Protein 7MFW (pdb70)

B-factor: mean 62.64, std 17.1, range [37.0, 139.48]

Solvent-accessible surface area: 11161 Å² total; per-residue (Å²): 114,106,0,124,3,136,41,80,126,116,11,0,2,0,3,7,42,23,30,89,7,56,85,51,140,112,48,0,3,16,3,125,48,34,48,115,71,8,16,0,65,91,53,32,87,7,75,57,9,0,4,0,36,97,3,77,56,90,45,1,62,46,41,56,81,114,137,0,13,57,70,1,83,185,26,32,98,88,0,34,0,70,3,26,86,96,218,132,136,125,136,150,189,134,106,106,58,121,0,92,0,121,55,77,121,136,23,19,8,34,22,42,51,22,40,128,20,113,83,87,142,116,51,0,0,34,3,52,9,35,52,60,72,7,9,0,64,92,50,58,104,8,67,50,33,0,12,0,19,107,4,75,47,80,50,0,70,39,36,76,86,119,148,0,33,58,84,11,109,179,23,34,109,67,0,41,2,48,0,9,22,44,70,67,168,112,166,126,14,79,12

CATH classification: 2.30.42.10

Radius of gyration: 18.36 Å; Cα contacts (8 Å, |Δi|>4): 416; chains: 2; bounding box: 34×46×50 Å

GO terms:
  GO:0005911 cell-cell junction (C, IDA)
  GO:0005912 adherens junction (C, IDA)
  GO:0005938 cell cortex (C, IDA)
  GO:0009898 cytoplasmic side of plasma membrane (C, IDA)
  GO:0016028 rhabd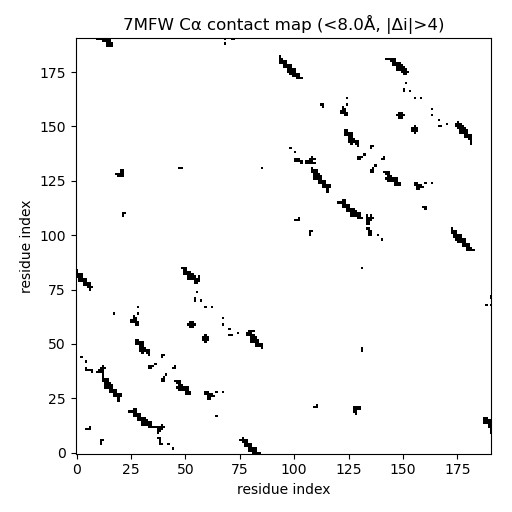omere (C, IDA)
  GO:0045880 positive regulation of smoothened signaling pathway (P, IDA)
  GO:0032880 regulation of protein localization (P, IDA)
  GO:0045880 positive regulation of smoothened signaling pathway (P, IGI)
  GO:0046328 regulation of JNK cascade (P, IGI)
  GO:0048749 compound eye development (P, IGI)
  GO:0007391 dorsal closure (P, IGI)
  GO:0000132 establishment of mitotic spindle orientation (P, IGI)
  GO:0005938 cell cortex (C, HDA)
  GO:0014009 glial cell proliferation (P, IMP)
  GO:0016318 ommatidial rotation (P, IMP)
  GO:0016330 second mitotic wave involved in compound eye morphogenesis (P, IMP)
  GO:0032880 regulation of protein localization (P, IMP)
  GO:0046328 regulation of JNK cascade (P, IMP)
  GO:0048598 embryonic morphogenesis (P, IMP)
  GO:0048730 epidermis morphogenesis (P, IMP)

Nearest PDB structures (foldseek):
  7mfw-assembly2_B-2  TM=1.010E+00  e=1.860E-16  Drosophila melanogaster
  7mfw-assembly2_A  TM=9.364E-01  e=3.164E-13  Drosophila melanogaster
  3axa-assembly1_A  TM=9.007E-01  e=5.555E-12  Mus musculus
  3lnx-assembly1_A  TM=8.912E-01  e=9.564E-08  Homo sapiens
  5zds-assembly1_A  TM=8.762E-01  e=1.347E-06  Mus musculus

Organism: Drosophila melanogaster (NCBI:txid7227)

Foldseek 3Di:
DKDKWQFDPVGQQFDWDWDAPPPGPKIFIWTQAGHPPGGPVVVPPDGGGKTFQDKPNHGRIRDDPVVNVVSRVPDDRMIMTDIDPPDDPDDDD/DDKDKDWFFFDPVARQFDWDWDADVPRPAIFIFTQQRHPPGRPVVVPPDGGGKTFQDKPHHGRIRDDPVVVVVVRVPDDRIITTMIHDHDDDDDDDDD

Structure (mmCIF, N/CA/C/O backbone):
data_7MFW
#
_entry.id   7MFW
#
_cell.length_a   114.563
_cell.length_b   114.563
_cell.length_c   31.637
_cell.angle_alpha   90.000
_cell.angle_beta   90.000
_cell.angle_gamma   120.000
#
_symmetry.space_group_name_H-M   'P 6'
#
loop_
_entity.id
_entity.type
_entity.pdbx_description
1 polymer Canoe,Echinoid
2 water water
#
loop_
_atom_site.group_PDB
_atom_site.id
_atom_site.type_symbol
_atom_site.label_atom_id
_atom_site.label_alt_id
_atom_site.label_comp_id
_atom_site.label_asym_id
_atom_site.label_entity_id
_atom_site.label_seq_id
_atom_site.pdbx_PDB_ins_code
_atom_site.Cartn_x
_atom_site.Cartn_y
_atom_site.Cartn_z
_atom_site.occupancy
_atom_site.B_iso_or_equiv
_atom_site.auth_seq_id
_atom_site.auth_comp_id
_atom_site.auth_asym_id
_atom_site.auth_atom_id
_atom_site.pdbx_PDB_model_num
ATOM 1 N N . GLN A 1 10 ? -26.665 90.487 15.892 1.00 66.43 1011 GLN A N 1
ATOM 2 C CA . GLN A 1 10 ? -26.297 90.911 17.237 1.00 76.87 1011 GLN A CA 1
ATOM 3 C C . GLN A 1 10 ? -24.817 91.272 17.316 1.00 66.99 1011 GLN A C 1
ATOM 4 O O . GLN A 1 10 ? -23.964 90.555 16.793 1.00 60.94 1011 GLN A O 1
ATOM 10 N N . LEU A 1 11 ? -24.520 92.388 17.974 1.00 61.79 1012 LEU A N 1
ATOM 11 C CA . LEU A 1 11 ? -23.144 92.847 18.122 1.00 61.47 1012 LEU A CA 1
ATOM 12 C C . LEU A 1 11 ? -22.503 92.267 19.379 1.00 66.84 1012 LEU A C 1
ATOM 13 O O . LEU A 1 11 ? -23.157 92.123 20.411 1.00 68.24 1012 LEU A O 1
ATOM 18 N N . ILE A 1 12 ? -21.219 91.937 19.283 1.00 49.02 1013 ILE A N 1
ATOM 19 C CA . ILE A 1 12 ? -20.488 91.372 20.410 1.00 48.11 1013 ILE A CA 1
ATOM 20 C C . ILE A 1 12 ? -19.093 91.979 20.523 1.00 53.60 1013 ILE A C 1
ATOM 21 O O . ILE A 1 12 ? -18.287 91.875 19.597 1.00 50.33 1013 ILE A O 1
ATOM 26 N N . LYS A 1 13 ? -18.811 92.618 21.656 1.00 48.73 1014 LYS A N 1
ATOM 27 C CA . LYS A 1 13 ? -17.487 93.181 21.896 1.00 49.56 1014 LYS A CA 1
ATOM 28 C C . LYS A 1 13 ? -16.647 92.247 22.753 1.00 48.68 1014 LYS A C 1
ATOM 29 O O . LYS A 1 13 ? -17.082 91.810 23.820 1.00 54.14 1014 LYS A O 1
ATOM 35 N N . LEU A 1 14 ? -15.441 91.944 22.283 1.00 45.75 1015 LEU A N 1
ATOM 36 C CA . LEU A 1 14 ? -14.542 91.056 23.010 1.00 41.42 1015 LEU A CA 1
ATOM 37 C C . LEU A 1 14 ? -13.276 91.790 23.444 1.00 50.14 1015 LEU A C 1
ATOM 38 O O . LEU A 1 14 ? -12.695 92.555 22.671 1.00 51.22 1015 LEU A O 1
ATOM 43 N N . HIS A 1 15 ? -12.863 91.557 24.688 1.00 46.68 1016 HIS A N 1
ATOM 44 C CA . HIS A 1 15 ? -11.612 92.102 25.204 1.00 50.90 1016 HIS A CA 1
ATOM 45 C C . HIS A 1 15 ? -10.508 91.066 25.032 1.00 52.08 1016 HIS A C 1
ATOM 46 O O . HIS A 1 15 ? -10.416 90.113 25.808 1.00 43.99 1016 HIS A O 1
ATOM 53 N N . LYS A 1 16 ? -9.676 91.252 24.012 1.00 40.45 1017 LYS A N 1
ATOM 54 C CA . LYS A 1 16 ? -8.604 90.307 23.714 1.00 45.29 1017 LYS A CA 1
ATOM 55 C C . LYS A 1 16 ? -7.572 90.235 24.840 1.00 52.54 1017 LYS A C 1
ATOM 56 O O . LYS A 1 16 ? -7.335 91.220 25.544 1.00 54.33 1017 LYS A O 1
ATOM 62 N N . ASN A 1 17 ? -6.985 89.055 25.025 1.00 52.21 1018 ASN A N 1
ATOM 63 C CA . ASN A 1 17 ? -5.766 88.928 25.820 1.00 56.82 1018 ASN A CA 1
ATOM 64 C C . ASN A 1 17 ? -4.599 88.584 24.898 1.00 59.45 1018 ASN A C 1
ATOM 65 O O . ASN A 1 17 ? -4.694 88.782 23.686 1.00 54.29 1018 ASN A O 1
ATOM 70 N N . SER A 1 18 ? -3.510 88.064 25.455 1.00 60.84 1019 SER A N 1
ATOM 71 C CA . SER A 1 18 ? -2.343 87.717 24.646 1.00 57.14 1019 SER A CA 1
ATOM 72 C C . SER A 1 18 ? -2.636 86.633 23.607 1.00 58.16 1019 SER A C 1
ATOM 73 O O . SER A 1 18 ? -1.978 86.572 22.567 1.00 66.77 1019 SER A O 1
ATOM 76 N N . ASN A 1 19 ? -3.619 85.783 23.892 1.00 51.46 1020 ASN A N 1
ATOM 77 C CA . ASN A 1 19 ? -4.032 84.745 22.951 1.00 47.80 1020 ASN A CA 1
ATOM 78 C C . ASN A 1 19 ? -5.118 85.232 21.990 1.00 56.04 1020 ASN A C 1
ATOM 79 O O . ASN A 1 19 ? -5.636 84.460 21.177 1.00 66.19 1020 ASN A O 1
ATOM 84 N N . GLY A 1 20 ? -5.458 86.515 22.094 1.00 63.69 1021 GLY A N 1
ATOM 85 C CA . GLY A 1 20 ? -6.402 87.142 21.183 1.00 55.29 1021 GLY A CA 1
ATOM 86 C C . GLY A 1 20 ? -7.859 86.958 21.565 1.00 52.89 1021 GLY A C 1
ATOM 87 O O . GLY A 1 20 ? -8.200 86.912 22.750 1.00 46.76 1021 GLY A O 1
ATOM 88 N N . MET A 1 21 ? -8.720 86.861 20.554 1.00 48.08 1022 MET A N 1
ATOM 89 C CA . MET A 1 21 ? -10.148 86.658 20.776 1.00 51.26 1022 MET A CA 1
ATOM 90 C C . MET A 1 21 ? -10.415 85.280 21.372 1.00 54.98 1022 MET A C 1
ATOM 91 O O . MET A 1 21 ? -11.330 85.107 22.178 1.00 51.95 1022 MET A O 1
ATOM 96 N N . GLY A 1 22 ? -9.611 84.301 20.966 1.00 44.33 1023 GLY A N 1
ATOM 97 C CA . GLY A 1 22 ? -9.828 82.925 21.372 1.00 43.05 1023 GLY A CA 1
ATOM 98 C C . GLY A 1 22 ? -10.850 82.250 20.476 1.00 47.61 1023 GLY A C 1
ATOM 99 O O . GLY A 1 22 ? -11.778 81.595 20.957 1.00 45.89 1023 GLY A O 1
ATOM 100 N N . LEU A 1 23 ? -10.678 82.418 19.167 1.00 44.27 1024 LEU A N 1
ATOM 101 C CA . LEU A 1 23 ? -11.583 81.834 18.184 1.00 48.19 1024 LEU A CA 1
ATOM 102 C C . LEU A 1 23 ? -10.812 81.077 17.106 1.00 49.11 1024 LEU A C 1
ATOM 103 O O . LEU A 1 23 ? -9.864 81.607 16.523 1.00 49.91 1024 LEU A O 1
ATOM 108 N N . SER A 1 24 ? -11.216 79.836 16.851 1.00 42.21 1025 SER A N 1
ATOM 109 C CA . SER A 1 24 ? -10.714 79.089 15.701 1.00 47.90 1025 SER A CA 1
ATOM 110 C C . SER A 1 24 ? -11.732 79.259 14.580 1.00 46.49 1025 SER A C 1
ATOM 111 O O . SER A 1 24 ? -12.916 78.980 14.770 1.00 44.44 1025 SER A O 1
ATOM 114 N N . ILE A 1 25 ? -11.284 79.730 13.421 1.00 43.10 1026 ILE A N 1
ATOM 115 C CA . ILE A 1 25 ? -12.215 80.069 12.348 1.00 50.72 1026 ILE A CA 1
ATOM 116 C C . ILE A 1 25 ? -12.009 79.258 11.071 1.00 54.80 1026 ILE A C 1
ATOM 117 O O . ILE A 1 25 ? -10.930 78.711 10.825 1.00 46.82 1026 ILE A 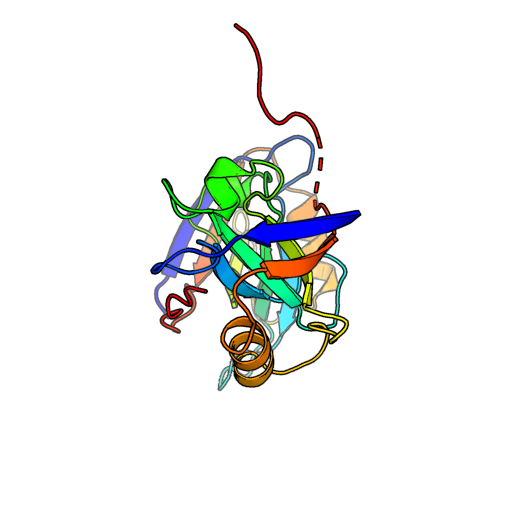O 1
ATOM 122 N N . VAL A 1 26 ? -13.064 79.194 10.264 1.00 51.02 1027 VAL A N 1
ATOM 123 C CA . VAL A 1 26 ? -13.044 78.470 9.003 1.00 44.65 1027 VAL A CA 1
ATOM 124 C C . VAL A 1 26 ? -13.877 79.235 7.977 1.00 55.04 1027 VAL A C 1
ATOM 125 O O . VAL A 1 26 ? -14.922 79.800 8.308 1.00 47.43 1027 VAL A O 1
ATOM 129 N N . ALA A 1 27 ? -13.396 79.288 6.740 1.00 50.80 1028 ALA A N 1
ATOM 130 C CA . ALA A 1 27 ? -14.170 79.888 5.661 1.00 51.74 1028 ALA A CA 1
ATOM 131 C C . ALA A 1 27 ? -15.041 78.816 5.024 1.00 57.08 1028 ALA A C 1
ATOM 132 O O . ALA A 1 27 ? -14.560 77.730 4.698 1.00 60.59 1028 ALA A O 1
ATOM 134 N N . ALA A 1 28 ? -16.324 79.117 4.851 1.00 53.98 1029 ALA A N 1
ATOM 135 C CA . ALA A 1 28 ? -17.252 78.154 4.271 1.00 49.41 1029 ALA A CA 1
ATOM 136 C C . ALA A 1 28 ? -18.442 78.845 3.627 1.00 49.61 1029 ALA A C 1
ATOM 137 O O . ALA A 1 28 ? -18.636 80.051 3.786 1.00 51.10 1029 ALA A O 1
ATOM 139 N N . LYS A 1 29 ? -19.236 78.071 2.896 1.00 46.43 1030 LYS A N 1
ATOM 140 C CA . LYS A 1 29 ? -20.499 78.563 2.372 1.00 52.80 1030 LYS A CA 1
ATOM 141 C C . LYS A 1 29 ? -21.635 77.834 3.078 1.00 58.76 1030 LYS A C 1
ATOM 142 O O . LYS A 1 29 ? -22.029 76.739 2.672 1.00 57.48 1030 LYS A O 1
ATOM 148 N N . GLY A 1 30 ? -22.141 78.441 4.149 1.00 52.22 1031 GLY A N 1
ATOM 149 C CA . GLY A 1 30 ? -23.209 77.849 4.933 1.00 50.05 1031 GLY A CA 1
ATOM 150 C C . GLY A 1 30 ? -24.438 77.563 4.099 1.00 55.60 1031 GLY A C 1
ATOM 151 O O . GLY A 1 30 ? -24.608 78.125 3.016 1.00 47.20 1031 GLY A O 1
ATOM 152 N N . ALA A 1 31 ? -25.291 76.679 4.606 1.00 59.93 1032 ALA A N 1
ATOM 153 C CA . ALA A 1 31 ? -26.507 76.287 3.906 1.00 53.72 1032 ALA A CA 1
ATOM 154 C C . ALA A 1 31 ? -27.346 77.494 3.496 1.00 57.50 1032 ALA A C 1
ATOM 155 O O . ALA A 1 31 ? -27.730 78.307 4.336 1.00 55.22 1032 ALA A O 1
ATOM 157 N N . GLY A 1 32 ? -27.614 77.607 2.198 1.00 62.13 1033 GLY A N 1
ATOM 158 C CA . GLY A 1 32 ? -28.444 78.680 1.678 1.00 61.31 1033 GLY A CA 1
ATOM 159 C C . GLY A 1 32 ? -27.673 79.906 1.225 1.00 68.13 1033 GLY A C 1
ATOM 160 O O . GLY A 1 32 ? -28.264 80.855 0.702 1.00 69.39 1033 GLY A O 1
ATOM 161 N N . GLN A 1 33 ? -26.358 79.896 1.421 1.00 59.67 1034 GLN A N 1
ATOM 162 C CA . GLN A 1 33 ? -25.532 81.048 1.072 1.00 65.22 1034 GLN A CA 1
ATOM 163 C C . GLN A 1 33 ? -24.588 80.744 -0.087 1.00 58.43 1034 GLN A C 1
ATOM 164 O O . GLN A 1 33 ? -23.897 79.726 -0.083 1.00 50.52 1034 GLN A O 1
ATOM 170 N N . GLU A 1 34 ? -24.559 81.636 -1.073 1.00 49.78 1035 GLU A N 1
ATOM 171 C CA . GLU A 1 34 ? -23.669 81.479 -2.218 1.00 55.47 1035 GLU A CA 1
ATOM 172 C C . GLU A 1 34 ? -22.309 82.100 -1.926 1.00 51.15 1035 GLU A C 1
ATOM 173 O O . GLU A 1 34 ? -21.290 81.685 -2.481 1.00 50.55 1035 GLU A O 1
ATOM 179 N N . LYS A 1 35 ? -22.306 83.095 -1.044 1.00 47.03 1036 LYS A N 1
ATOM 180 C CA . LYS A 1 35 ? -21.096 83.829 -0.703 1.00 51.88 1036 LYS A CA 1
ATOM 181 C C . LYS A 1 35 ? -20.256 83.089 0.326 1.00 48.25 1036 LYS A C 1
ATOM 182 O O . LYS A 1 35 ? -20.790 82.435 1.224 1.00 47.37 1036 LYS A O 1
ATOM 188 N N . LEU A 1 36 ? -18.938 83.190 0.187 1.00 44.26 1037 LEU A N 1
ATOM 189 C CA . LEU A 1 36 ? -18.034 82.658 1.196 1.00 47.12 1037 LEU A CA 1
ATOM 190 C C . LEU A 1 36 ? -18.257 83.436 2.485 1.00 53.29 1037 LEU A C 1
ATOM 191 O O . LEU A 1 36 ? -18.411 84.658 2.460 1.00 50.11 1037 LEU A O 1
ATOM 196 N N . GLY A 1 37 ? -18.295 82.727 3.607 1.00 46.83 1038 GLY A N 1
ATOM 197 C CA . GLY A 1 37 ? -18.467 83.369 4.895 1.00 43.47 1038 GLY A CA 1
ATOM 198 C C . GLY A 1 37 ? -17.424 82.888 5.881 1.00 50.03 1038 GLY A C 1
ATOM 199 O O . GLY A 1 37 ? -16.755 81.882 5.641 1.00 48.39 1038 GLY A O 1
ATOM 200 N N . ILE A 1 38 ? -17.274 83.609 6.986 1.00 45.42 1039 ILE A N 1
ATOM 201 C CA . ILE A 1 38 ? -16.346 83.199 8.033 1.00 37.00 1039 ILE A CA 1
ATOM 202 C C . ILE A 1 38 ? -17.119 82.647 9.226 1.00 44.91 1039 ILE A C 1
ATOM 203 O O . ILE A 1 38 ? -17.983 83.327 9.784 1.00 44.31 1039 ILE A O 1
ATOM 208 N N . TYR A 1 39 ? -16.809 81.412 9.609 1.00 38.80 1040 TYR A N 1
ATOM 209 C CA . TYR A 1 39 ? -17.541 80.741 10.676 1.00 45.93 1040 TYR A CA 1
ATOM 210 C C . TYR A 1 39 ? -16.635 80.340 11.828 1.00 49.97 1040 TYR A C 1
ATOM 211 O O . TYR A 1 39 ? -15.446 80.079 11.643 1.00 46.47 1040 TYR A O 1
ATOM 220 N N . ILE A 1 40 ? -17.211 80.304 13.024 1.00 45.33 1041 ILE A N 1
ATOM 221 C CA . ILE A 1 40 ? -16.495 79.830 14.196 1.00 43.31 1041 ILE A CA 1
ATOM 222 C C . ILE A 1 40 ? -16.449 78.305 14.176 1.00 51.15 1041 ILE A C 1
ATOM 223 O O . ILE A 1 40 ? -17.486 77.643 14.276 1.00 46.15 1041 ILE A O 1
ATOM 228 N N . LYS A 1 41 ? -15.248 77.754 14.018 1.00 47.93 1042 LYS A N 1
ATOM 229 C CA . LYS A 1 41 ? -15.064 76.310 14.080 1.00 50.46 1042 LYS A CA 1
ATOM 230 C C . LYS A 1 41 ? -15.132 75.872 15.531 1.00 56.85 1042 LYS A C 1
ATOM 231 O O . LYS A 1 41 ? -15.838 74.921 15.872 1.00 64.30 1042 LYS A O 1
ATOM 237 N N . SER A 1 42 ? -14.395 76.575 16.385 1.00 42.90 1043 SER A N 1
ATOM 238 C CA . SER A 1 42 ? -14.410 76.286 17.811 1.00 43.94 1043 SER A CA 1
ATOM 239 C C . SER A 1 42 ? -14.047 77.522 18.620 1.00 48.35 1043 SER A C 1
ATOM 240 O O . SER A 1 42 ? -13.341 78.410 18.139 1.00 52.53 1043 SER A O 1
ATOM 243 N N . VAL A 1 43 ? -14.550 77.574 19.847 1.00 51.21 1044 VAL A N 1
ATOM 244 C CA . VAL A 1 43 ? -14.211 78.634 20.782 1.00 45.80 1044 VAL A CA 1
ATOM 245 C C . VAL A 1 43 ? -13.123 78.122 21.722 1.00 56.18 1044 VAL A C 1
ATOM 246 O O . VAL A 1 43 ? -13.344 77.163 22.463 1.00 56.88 1044 VAL A O 1
ATOM 250 N N . VAL A 1 44 ? -11.948 78.747 21.679 1.00 53.48 1045 VAL A N 1
ATOM 251 C CA . VAL A 1 44 ? -10.807 78.298 22.477 1.00 51.98 1045 VAL A CA 1
ATOM 252 C C . VAL A 1 44 ? -11.099 78.378 23.978 1.00 55.48 1045 VAL A C 1
ATOM 253 O O . VAL A 1 44 ? -11.404 79.452 24.496 1.00 58.64 1045 VAL A O 1
ATOM 257 N N . PRO A 1 45 ? -11.010 77.234 24.679 1.00 70.13 1046 PRO A N 1
ATOM 258 C CA . PRO A 1 45 ? -11.259 77.168 26.126 1.00 58.75 1046 PRO A CA 1
ATOM 259 C C . PRO A 1 45 ? -10.305 78.050 26.930 1.00 58.39 1046 PRO A C 1
ATOM 260 O O . PRO A 1 45 ? -9.094 78.030 26.695 1.00 56.27 1046 PRO A O 1
ATOM 264 N N . GLY A 1 46 ? -10.854 78.816 27.869 1.00 53.82 1047 GLY A N 1
ATOM 265 C CA . GLY A 1 46 ? -10.058 79.710 28.689 1.00 55.02 1047 GLY A CA 1
ATOM 266 C C . GLY A 1 46 ? -9.927 81.107 28.108 1.00 58.82 1047 GLY A C 1
ATOM 267 O O . GLY A 1 46 ? -9.530 82.044 28.806 1.00 63.32 1047 GLY A O 1
ATOM 268 N N . GLY A 1 47 ? -10.272 81.252 26.831 1.00 51.22 1048 GLY A N 1
ATOM 269 C CA . GLY A 1 47 ? -10.094 82.511 26.128 1.00 51.80 1048 GLY A CA 1
ATOM 270 C C . GLY A 1 47 ? -11.178 83.551 26.347 1.00 47.80 1048 GLY A C 1
ATOM 271 O O . GLY A 1 47 ? -12.151 83.315 27.064 1.00 50.78 1048 GLY A O 1
ATOM 272 N N . ALA A 1 48 ? -11.005 84.708 25.714 1.00 44.48 1049 ALA A N 1
ATOM 273 C CA . ALA A 1 48 ? -11.923 85.835 25.868 1.00 46.17 1049 ALA A CA 1
ATOM 274 C C . ALA A 1 48 ? -13.334 85.525 25.375 1.00 55.89 1049 ALA A C 1
ATOM 275 O O . ALA A 1 48 ? -14.318 85.851 26.040 1.00 44.31 1049 ALA A O 1
ATOM 277 N N . ALA A 1 49 ? -13.427 84.918 24.196 1.00 40.42 1050 ALA A N 1
ATOM 278 C CA . ALA A 1 49 ? -14.719 84.568 23.617 1.00 42.59 1050 ALA A CA 1
ATOM 279 C C . ALA A 1 49 ? -15.449 83.557 24.494 1.00 51.85 1050 ALA A C 1
ATOM 280 O O . ALA A 1 49 ? -16.663 83.647 24.689 1.00 46.73 1050 ALA A O 1
ATOM 282 N N . ASP A 1 50 ? -14.697 82.588 25.010 1.00 45.37 1051 ASP A N 1
ATOM 283 C CA . ASP A 1 50 ? -15.243 81.565 25.896 1.00 54.79 1051 ASP A CA 1
ATOM 284 C C . ASP A 1 50 ? -15.807 82.189 27.164 1.00 55.31 1051 ASP A C 1
ATOM 285 O O . ASP A 1 50 ? -16.921 81.875 27.580 1.00 48.65 1051 ASP A O 1
ATOM 290 N N . ALA A 1 51 ? -15.027 83.076 27.772 1.00 40.01 1052 ALA A N 1
ATOM 291 C CA . ALA A 1 51 ? -15.436 83.739 29.003 1.00 46.35 1052 ALA A CA 1
ATOM 292 C C . ALA A 1 51 ? -16.685 84.588 28.788 1.00 44.03 1052 ALA A C 1
ATOM 293 O O . ALA A 1 51 ? -17.579 84.608 29.634 1.00 49.16 1052 ALA A O 1
ATOM 295 N N . ASP A 1 52 ? -16.736 85.293 27.661 1.00 46.79 1053 ASP A N 1
ATOM 296 C CA . ASP A 1 52 ? -17.901 86.102 27.312 1.00 47.89 1053 ASP A CA 1
ATOM 297 C C . ASP A 1 52 ? -19.137 85.214 27.165 1.00 50.78 1053 ASP A C 1
ATOM 298 O O . ASP A 1 52 ? -20.228 85.569 27.615 1.00 50.24 1053 ASP A O 1
ATOM 303 N N . GLY A 1 53 ? -18.958 84.057 26.533 1.00 44.03 1054 GLY A N 1
ATOM 304 C CA . GLY A 1 53 ? -19.982 83.027 26.521 1.00 48.39 1054 GLY A CA 1
ATOM 305 C C . GLY A 1 53 ? -21.038 83.106 25.432 1.00 56.60 1054 GLY A C 1
ATOM 306 O O . GLY A 1 53 ? -21.788 82.148 25.233 1.00 56.80 1054 GLY A O 1
ATOM 307 N N . ARG A 1 54 ? -21.106 84.231 24.727 1.00 50.73 1055 ARG A N 1
ATOM 308 C CA . ARG A 1 54 ? -22.154 84.432 23.724 1.00 53.16 1055 ARG A CA 1
ATOM 309 C C . ARG A 1 54 ? -21.886 83.709 22.401 1.00 59.46 1055 ARG A C 1
ATOM 310 O O . ARG A 1 54 ? -22.813 83.203 21.765 1.00 53.10 1055 ARG A O 1
ATOM 318 N N . LEU A 1 55 ? -20.622 83.655 21.994 1.00 55.14 1056 LEU A N 1
ATOM 319 C CA . LEU A 1 55 ? -20.247 83.006 20.739 1.00 52.59 1056 LEU A CA 1
ATOM 320 C C . LEU A 1 55 ? -20.134 81.490 20.880 1.00 55.14 1056 LEU A C 1
ATOM 321 O O . LEU A 1 55 ? -19.678 80.983 21.907 1.00 50.90 1056 LEU A O 1
ATOM 326 N N . GLN A 1 56 ? -20.552 80.771 19.842 1.00 48.38 1057 GLN A N 1
ATOM 327 C CA . GLN A 1 56 ? -20.434 79.317 19.824 1.00 56.49 1057 GLN A CA 1
ATOM 328 C C . GLN A 1 56 ? -20.098 78.830 18.420 1.00 50.91 1057 GLN A C 1
ATOM 329 O O . GLN A 1 56 ? -20.269 79.561 17.443 1.00 43.56 1057 GLN A O 1
ATOM 335 N N . ALA A 1 57 ? -19.605 77.599 18.332 1.00 46.26 1058 ALA A N 1
ATOM 336 C CA . ALA A 1 57 ? -19.270 76.990 17.050 1.00 53.41 1058 ALA A CA 1
ATOM 337 C C . ALA A 1 57 ? -20.470 77.004 16.112 1.00 54.22 1058 ALA A C 1
ATOM 338 O O . ALA A 1 57 ? -21.593 76.710 16.524 1.00 55.59 1058 ALA A O 1
ATOM 340 N N . GLY A 1 58 ? -20.231 77.357 14.854 1.00 45.72 1059 GLY A N 1
ATOM 341 C CA . GLY A 1 58 ? -21.296 77.420 13.872 1.00 56.13 1059 GLY A CA 1
ATOM 342 C C . GLY A 1 58 ? -21.747 78.838 13.580 1.00 58.57 1059 GLY A C 1
ATOM 343 O O . GLY A 1 58 ? -22.286 79.113 12.505 1.00 58.93 1059 GLY A O 1
ATOM 344 N N . ASP A 1 59 ? -21.564 79.746 14.535 1.00 48.84 1060 ASP A N 1
ATOM 345 C CA . ASP A 1 59 ? -21.969 81.130 14.301 1.00 50.51 1060 ASP A CA 1
ATOM 346 C C . ASP A 1 59 ? -21.091 81.781 13.235 1.00 44.77 1060 ASP A C 1
ATOM 347 O O . ASP A 1 59 ? -19.899 81.487 13.133 1.00 44.16 1060 ASP A O 1
ATOM 352 N N . GLN A 1 60 ? -21.719 82.698 12.501 1.00 42.22 1061 GLN A N 1
ATOM 353 C CA . GLN A 1 60 ? -21.036 83.374 11.405 1.00 41.80 1061 GLN A CA 1
ATOM 354 C C . GLN A 1 60 ? -20.621 84.784 11.805 1.00 45.43 1061 GLN A C 1
ATOM 355 O O . GLN A 1 60 ? -21.421 85.548 12.348 1.00 50.12 1061 GLN A O 1
ATOM 361 N N . LEU A 1 61 ? -19.362 85.119 11.542 1.00 47.13 1062 LEU A N 1
ATOM 362 C CA . LEU A 1 61 ? -18.868 86.469 11.770 1.00 45.28 1062 LEU A CA 1
ATOM 363 C C . LEU A 1 61 ? -19.096 87.303 10.511 1.00 47.47 1062 LEU A C 1
ATOM 364 O O . LEU A 1 61 ? -18.420 87.113 9.498 1.00 48.78 1062 LEU A O 1
ATOM 369 N N . LEU A 1 62 ? -20.054 88.223 10.582 1.00 44.77 1063 LEU A N 1
ATOM 370 C CA . LEU A 1 62 ? -20.437 89.033 9.430 1.00 46.88 1063 LEU A CA 1
ATOM 371 C C . LEU A 1 62 ? -19.502 90.224 9.251 1.00 45.87 1063 LEU A C 1
ATOM 372 O O . LEU A 1 62 ? -19.060 90.522 8.137 1.00 47.96 1063 LEU A O 1
ATOM 377 N N . ARG A 1 63 ? -19.215 90.908 10.355 1.00 49.44 1064 ARG A N 1
ATOM 378 C CA . ARG A 1 63 ? -18.370 92.093 10.329 1.00 53.44 1064 ARG A CA 1
ATOM 379 C C . ARG A 1 63 ? -17.425 92.120 11.521 1.00 43.18 1064 ARG A C 1
ATOM 380 O O . ARG A 1 63 ? -17.763 91.636 12.605 1.00 49.57 1064 ARG A O 1
ATOM 388 N N . VAL A 1 64 ? -16.239 92.680 11.309 1.00 47.36 1065 VAL A N 1
ATOM 389 C CA . VAL A 1 64 ? -15.313 92.955 12.399 1.00 42.21 1065 VAL A CA 1
ATOM 390 C C . VAL A 1 64 ? -14.876 94.417 12.314 1.00 48.96 1065 VAL A C 1
ATOM 391 O O . VAL A 1 64 ? -14.242 94.829 11.339 1.00 55.61 1065 VAL A O 1
ATOM 395 N N . ASP A 1 65 ? -15.246 95.201 13.324 1.00 49.59 1066 ASP A N 1
ATOM 396 C CA . ASP A 1 65 ? -15.005 96.643 13.321 1.00 57.58 1066 ASP A CA 1
ATOM 397 C C . ASP A 1 65 ? -15.565 97.313 12.059 1.00 63.49 1066 ASP A C 1
ATOM 398 O O . ASP A 1 65 ? -14.895 98.131 11.426 1.00 63.18 1066 ASP A O 1
ATOM 403 N N . GLY A 1 66 ? -16.790 96.941 11.691 1.00 56.80 1067 GLY A N 1
ATOM 404 C CA . GLY A 1 66 ? -17.480 97.556 10.570 1.00 70.06 1067 GLY A CA 1
ATOM 405 C C . GLY A 1 66 ? -17.129 97.019 9.192 1.00 83.42 1067 GLY A C 1
ATOM 406 O O . GLY A 1 66 ? -17.813 97.324 8.212 1.00 94.19 1067 GLY A O 1
ATOM 407 N N . GLN A 1 67 ? -16.065 96.227 9.107 1.00 77.12 1068 GLN A N 1
ATOM 408 C CA . GLN A 1 67 ? -15.631 95.673 7.826 1.00 69.36 1068 GLN A CA 1
ATOM 409 C C . GLN A 1 67 ? -16.286 94.330 7.516 1.00 64.67 1068 GLN A C 1
ATOM 410 O O . GLN A 1 67 ? -16.258 93.408 8.332 1.00 53.63 1068 GLN A O 1
ATOM 416 N N . SER A 1 68 ? -16.865 94.229 6.324 1.00 56.11 1069 SER A N 1
ATOM 417 C CA . SER A 1 68 ? -17.579 93.025 5.908 1.00 52.26 1069 SER A CA 1
ATOM 418 C C . SER A 1 68 ? -16.655 91.819 5.765 1.00 54.71 1069 SER A C 1
ATOM 419 O O . SER A 1 68 ? -15.545 91.929 5.243 1.00 49.36 1069 SER A O 1
ATOM 422 N N . LEU A 1 69 ? -17.125 90.669 6.237 1.00 52.52 1070 LEU A N 1
ATOM 423 C CA . LEU A 1 69 ? -16.380 89.423 6.117 1.00 48.75 1070 LEU A CA 1
ATOM 424 C C . LEU A 1 69 ? -17.128 88.450 5.208 1.00 53.82 1070 LEU A C 1
ATOM 425 O O . LEU A 1 69 ? -16.948 87.233 5.299 1.00 63.32 1070 LEU A O 1
ATOM 430 N N . ILE A 1 70 ? -17.963 88.998 4.328 1.00 47.73 1071 ILE A N 1
ATOM 431 C CA . ILE A 1 70 ? -18.785 88.195 3.427 1.00 59.60 1071 ILE A CA 1
ATOM 432 C C . ILE A 1 70 ? -18.345 88.366 1.973 1.00 54.64 1071 ILE A C 1
ATOM 433 O O . ILE A 1 70 ? -18.173 89.491 1.498 1.00 48.70 1071 ILE A O 1
ATOM 438 N N . GLY A 1 71 ? -18.165 87.249 1.271 1.00 47.14 1072 GLY A N 1
ATOM 439 C CA . GLY A 1 71 ? -17.849 87.281 -0.147 1.00 47.68 1072 GLY A CA 1
ATOM 440 C C . GLY A 1 71 ? -16.420 87.679 -0.460 1.00 55.13 1072 GLY A C 1
ATOM 441 O O . GLY A 1 71 ? -16.112 88.079 -1.586 1.00 49.88 1072 GLY A O 1
ATOM 442 N N . ILE A 1 72 ? -15.546 87.576 0.537 1.00 44.51 1073 ILE A N 1
ATOM 443 C CA . ILE A 1 72 ? -14.130 87.861 0.339 1.00 53.95 1073 ILE A CA 1
ATOM 444 C C . ILE A 1 72 ? -13.291 86.609 0.581 1.00 46.26 1073 ILE A C 1
ATOM 445 O O . ILE A 1 72 ? -13.729 85.675 1.255 1.00 46.89 1073 ILE A O 1
ATOM 450 N N . THR A 1 73 ? -12.086 86.596 0.019 1.00 51.30 1074 THR A N 1
ATOM 451 C CA . THR A 1 73 ? -11.184 85.456 0.136 1.00 44.68 1074 THR A CA 1
ATOM 452 C C . THR A 1 73 ? -10.807 85.185 1.587 1.00 46.63 1074 THR A C 1
ATOM 453 O O . THR A 1 73 ? -10.850 86.089 2.424 1.00 47.78 1074 THR A O 1
ATOM 457 N N . GLN A 1 74 ? -10.442 83.939 1.875 1.00 52.87 1075 GLN A N 1
ATOM 458 C CA . GLN A 1 74 ? -10.063 83.533 3.223 1.00 51.65 1075 GLN A CA 1
ATOM 459 C C . GLN A 1 74 ? -8.919 84.375 3.787 1.00 47.35 1075 GLN A C 1
ATOM 460 O O . GLN A 1 74 ? -8.953 84.776 4.952 1.00 57.09 1075 GLN A O 1
ATOM 466 N N . GLU A 1 75 ? -7.914 84.647 2.956 1.00 47.02 1076 GLU A N 1
ATOM 467 C CA . GLU A 1 75 ? -6.727 85.374 3.402 1.00 57.54 1076 GLU A CA 1
ATOM 468 C C . GLU A 1 75 ? -7.035 86.817 3.813 1.00 54.24 1076 GLU A C 1
ATOM 469 O O . GLU A 1 75 ? -6.434 87.343 4.751 1.00 48.12 1076 GLU A O 1
ATOM 475 N N . ARG A 1 76 ? -7.977 87.448 3.117 1.00 48.93 1077 ARG A N 1
ATOM 476 C CA . ARG A 1 76 ? -8.351 88.826 3.415 1.00 45.87 1077 ARG A CA 1
ATOM 477 C C . ARG A 1 76 ? -9.172 88.897 4.693 1.00 43.83 1077 ARG A C 1
ATOM 478 O O . ARG A 1 76 ? -8.984 89.791 5.515 1.00 43.59 1077 ARG A O 1
ATOM 486 N N . ALA A 1 77 ? -10.076 87.938 4.858 1.00 46.85 1078 ALA A N 1
ATOM 487 C CA . ALA A 1 77 ? -10.918 87.875 6.047 1.00 46.65 1078 ALA A CA 1
ATOM 488 C C . ALA A 1 77 ? -10.084 87.634 7.301 1.00 58.87 1078 ALA A C 1
ATOM 489 O O . ALA A 1 77 ? -10.277 88.291 8.323 1.00 45.70 1078 ALA A O 1
ATOM 491 N N . ALA A 1 78 ? -9.162 86.682 7.216 1.00 47.56 1079 ALA A N 1
ATOM 492 C CA . ALA A 1 78 ? -8.285 86.361 8.335 1.00 54.28 1079 ALA A CA 1
ATOM 493 C C . ALA A 1 78 ? -7.400 87.549 8.704 1.00 54.15 1079 ALA A C 1
ATOM 494 O O . ALA A 1 78 ? -7.098 87.765 9.877 1.00 55.05 1079 ALA A O 1
ATOM 496 N N . ASP A 1 79 ? -6.981 88.311 7.699 1.00 47.86 1080 ASP A N 1
ATOM 497 C CA . ASP A 1 79 ? -6.153 89.490 7.930 1.00 49.27 1080 ASP A CA 1
ATOM 498 C C . ASP A 1 79 ? -6.908 90.569 8.701 1.00 43.13 1080 ASP A C 1
ATOM 499 O O . ASP A 1 79 ? -6.352 91.205 9.597 1.00 50.29 1080 ASP A O 1
ATOM 504 N N . TYR A 1 80 ? -8.173 90.773 8.346 1.00 42.43 1081 TYR A N 1
ATOM 505 C CA . TYR A 1 80 ? -9.004 91.773 9.008 1.00 48.24 1081 TYR A CA 1
ATOM 506 C C . TYR A 1 80 ? -9.196 91.418 10.480 1.00 45.14 1081 TYR A C 1
ATOM 507 O O . TYR A 1 80 ? -9.276 92.297 11.339 1.00 46.64 1081 TYR A O 1
ATOM 516 N N . LEU A 1 81 ? -9.261 90.121 10.760 1.00 43.12 1082 LEU A N 1
ATOM 517 C CA . LEU A 1 81 ? -9.510 89.629 12.111 1.00 54.73 1082 LEU A CA 1
ATOM 518 C C . LEU A 1 81 ? -8.278 89.719 13.018 1.00 55.69 1082 LEU A C 1
ATOM 519 O O . LEU A 1 81 ? -8.402 89.992 14.213 1.00 58.36 1082 LEU A O 1
ATOM 524 N N . VAL A 1 82 ? -7.094 89.504 12.449 1.00 49.51 1083 VAL A N 1
ATOM 525 C CA . VAL A 1 82 ? -5.857 89.577 13.226 1.00 55.90 1083 VAL A CA 1
ATOM 526 C C . VAL A 1 82 ? -5.400 91.018 13.446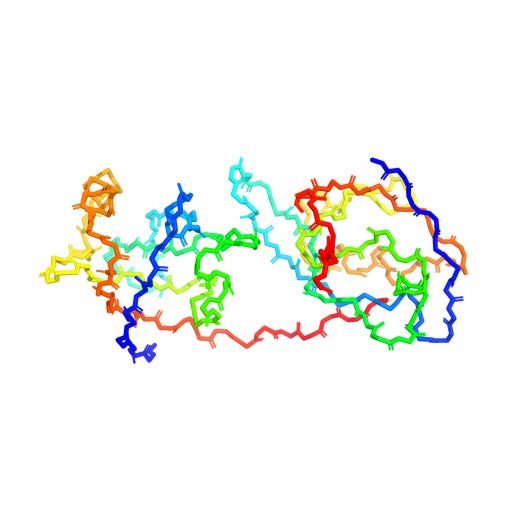 1.00 54.64 1083 VAL A C 1
ATOM 527 O O . VAL A 1 82 ? -4.717 91.316 14.425 1.00 62.85 1083 VAL A O 1
ATOM 531 N N . ARG A 1 83 ? -5.782 91.908 12.535 1.00 52.89 1084 ARG A N 1
ATOM 532 C CA . ARG A 1 83 ? -5.376 93.306 12.626 1.00 54.10 1084 ARG A CA 1
ATOM 533 C C . ARG A 1 83 ? -6.404 94.164 13.362 1.00 65.47 1084 ARG A C 1
ATOM 534 O O . ARG A 1 83 ? -6.829 95.207 12.865 1.00 72.79 1084 ARG A O 1
ATOM 542 N N . THR A 1 84 ? -6.788 93.715 14.555 1.00 65.72 1085 THR A N 1
ATOM 543 C CA . THR A 1 84 ? -7.740 94.431 15.400 1.00 58.85 1085 THR A CA 1
ATOM 544 C C . THR A 1 84 ? -7.066 94.944 16.670 1.00 63.45 1085 THR A C 1
ATOM 545 O O . THR A 1 84 ? -5.937 94.559 16.979 1.00 71.24 1085 THR A O 1
ATOM 549 N N . GLY A 1 85 ? -7.761 95.811 17.401 1.00 66.42 1086 GLY A N 1
ATOM 550 C CA . GLY A 1 85 ? -7.261 96.306 18.671 1.00 52.38 1086 GLY A CA 1
ATOM 551 C C . GLY A 1 85 ? -7.668 95.412 19.828 1.00 57.47 1086 GLY A C 1
ATOM 552 O O . GLY A 1 85 ? -8.321 94.390 19.616 1.00 63.46 1086 GLY A O 1
ATOM 553 N N . PRO A 1 86 ? -7.281 95.792 21.058 1.00 52.69 1087 PRO A N 1
ATOM 554 C CA . PRO A 1 86 ? -7.580 95.051 22.291 1.00 59.77 1087 PRO A CA 1
ATOM 555 C C . PRO A 1 86 ? -9.080 94.814 22.497 1.00 47.21 1087 PRO A C 1
ATOM 556 O O . PRO A 1 86 ? -9.456 93.775 23.045 1.00 61.82 1087 PRO A O 1
ATOM 560 N N . VAL A 1 87 ? -9.912 95.766 22.077 1.00 48.63 1088 VAL A N 1
ATOM 561 C CA . VAL A 1 87 ? -11.366 95.599 22.110 1.00 45.86 1088 VAL A CA 1
ATOM 562 C C . VAL A 1 87 ? -11.918 95.529 20.685 1.00 59.97 1088 VAL A C 1
ATOM 563 O O . VAL A 1 87 ? -11.810 96.491 19.921 1.00 54.15 1088 VAL A O 1
ATOM 567 N N . VAL A 1 88 ? -12.506 94.388 20.334 1.00 46.32 1089 VAL A N 1
ATOM 568 C CA . VAL A 1 88 ? -12.981 94.155 18.972 1.00 44.89 1089 VAL A CA 1
ATOM 569 C C . VAL A 1 88 ? -14.505 94.027 18.918 1.00 51.57 1089 VAL A C 1
ATOM 570 O O . VAL A 1 88 ? -15.111 93.332 19.735 1.00 47.26 1089 VAL A O 1
ATOM 574 N N . SER A 1 89 ? -15.120 94.716 17.962 1.00 42.76 1090 SER A N 1
ATOM 575 C CA . SER A 1 89 ? -16.566 94.668 17.795 1.00 51.65 1090 SER A CA 1
ATOM 576 C C . SER A 1 89 ? -16.940 93.740 16.648 1.00 51.07 1090 SER A C 1
ATOM 577 O O . SER A 1 89 ? -16.556 93.970 15.500 1.00 52.26 1090 SER A O 1
ATOM 580 N N . LEU A 1 90 ? -17.685 92.687 16.966 1.00 44.09 1091 LEU A N 1
ATOM 581 C CA . LEU A 1 90 ? -18.089 91.712 15.967 1.00 45.34 1091 LEU A CA 1
ATOM 582 C C . LEU A 1 90 ? -19.596 91.748 15.775 1.00 51.55 1091 LEU A C 1
ATOM 583 O O . LEU A 1 90 ? -20.354 91.767 16.747 1.00 51.36 1091 LEU A O 1
ATOM 588 N N . GLU A 1 91 ? -19.969 91.737 14.495 1.00 47.85 1092 GLU A N 1
ATOM 589 C CA . GLU A 1 91 ? -21.324 91.522 14.025 1.00 50.22 1092 GLU A CA 1
ATOM 590 C C . GLU A 1 91 ? -21.464 90.053 13.633 1.00 52.90 1092 GLU A C 1
ATOM 591 O O . GLU A 1 91 ? -20.833 89.569 12.693 1.00 54.86 1092 GLU A O 1
ATOM 597 N N . VAL A 1 92 ? -22.306 89.365 14.387 1.00 44.86 1093 VAL A N 1
ATOM 598 C CA . VAL A 1 92 ? -22.536 87.930 14.326 1.00 55.93 1093 VAL A CA 1
ATOM 599 C C . VAL A 1 92 ? -23.907 87.575 13.747 1.00 60.77 1093 VAL A C 1
ATOM 600 O O . VAL A 1 92 ? -24.882 88.313 13.912 1.00 66.94 1093 VAL A O 1
ATOM 604 N N . ALA A 1 93 ? -23.973 86.460 13.036 1.00 58.33 1094 ALA A N 1
ATOM 605 C CA . ALA A 1 93 ? -25.242 85.822 12.724 1.00 55.47 1094 ALA A CA 1
ATOM 606 C C . ALA A 1 93 ? -25.354 84.554 13.557 1.00 64.50 1094 ALA A C 1
ATOM 607 O O . ALA A 1 93 ? -24.593 83.607 13.355 1.00 56.54 1094 ALA A O 1
ATOM 609 N N . LYS A 1 94 ? -26.292 84.536 14.498 1.00 63.53 1095 LYS A N 1
ATOM 610 C CA . LYS A 1 94 ? -26.480 83.356 15.332 1.00 73.84 1095 LYS A CA 1
ATOM 611 C C . LYS A 1 94 ? -27.172 82.242 14.555 1.00 80.08 1095 LYS A C 1
ATOM 612 O O . LYS A 1 94 ? -28.380 82.292 14.324 1.00 90.46 1095 LYS A O 1
ATOM 618 N N . GLN A 1 95 ? -26.398 81.240 14.152 1.00 86.72 1096 GLN A N 1
ATOM 619 C CA . GLN A 1 95 ? -26.945 80.075 13.469 1.00 106.41 1096 GLN A CA 1
ATOM 620 C C . GLN A 1 95 ? -26.859 78.876 14.406 1.00 96.97 1096 GLN A C 1
ATOM 621 O O . GLN A 1 95 ? -25.992 78.834 15.278 1.00 94.89 1096 GLN A O 1
ATOM 627 N N . ILE A 1 98 ? -31.303 76.667 19.488 1.00 84.16 1099 ILE A N 1
ATOM 628 C CA . ILE A 1 98 ? -31.634 77.758 20.406 1.00 93.87 1099 ILE A CA 1
ATOM 629 C C . ILE A 1 98 ? -31.235 77.485 21.860 1.00 96.22 1099 ILE A C 1
ATOM 630 O O . ILE A 1 98 ? -30.782 78.388 22.566 1.00 92.25 1099 ILE A O 1
ATOM 635 N N . ILE A 1 99 ? -31.413 76.246 22.308 1.00 98.14 1100 ILE A N 1
ATOM 636 C 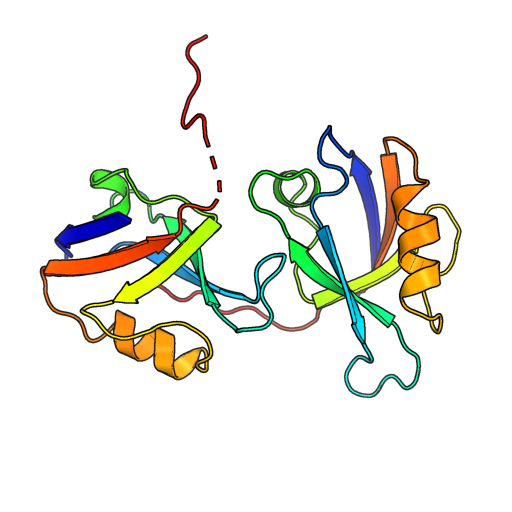CA . ILE A 1 99 ? -31.099 75.890 23.690 1.00 92.24 1100 ILE A CA 1
ATOM 637 C C . ILE A 1 99 ? -29.600 75.628 23.886 1.00 80.89 1100 ILE A C 1
ATOM 638 O O . ILE A 1 99 ? -29.042 74.684 23.323 1.00 84.57 1100 ILE A O 1
ATOM 643 N N . ARG A 1 100 ? -28.963 76.471 24.696 1.00 74.07 1101 ARG A N 1
ATOM 644 C CA . ARG A 1 100 ? -27.522 76.406 24.937 1.00 78.88 1101 ARG A CA 1
ATOM 645 C C . ARG A 1 100 ? -27.134 75.288 25.905 1.00 70.64 1101 ARG A C 1
ATOM 646 O O . ARG A 1 100 ? -26.009 74.783 25.863 1.00 81.51 1101 ARG A O 1
ATOM 654 N N . GLU A 1 101 ? -28.064 74.913 26.779 1.00 53.01 1102 GLU A N 1
ATOM 655 C CA . GLU A 1 101 ? -27.808 73.898 27.797 1.00 50.05 1102 GLU A CA 1
ATOM 656 C C . GLU A 1 101 ? -29.130 73.340 28.319 1.00 59.20 1102 GLU A C 1
ATOM 657 O O . GLU A 1 101 ? -30.187 73.932 28.097 1.00 73.52 1102 GLU A O 1
ATOM 663 N N . ILE A 1 102 ? -29.066 72.207 29.017 1.00 53.44 1103 ILE A N 1
ATOM 664 C CA . ILE A 1 102 ? -30.260 71.561 29.568 1.00 58.57 1103 ILE A CA 1
ATOM 665 C C . ILE A 1 102 ? -29.994 71.015 30.977 1.00 58.21 1103 ILE A C 1
ATOM 666 O O . ILE A 1 102 ? -28.997 70.328 31.204 1.00 65.89 1103 ILE A O 1
ATOM 671 N N . ILE A 1 103 ? -30.884 71.332 31.917 1.00 57.04 1104 ILE A N 1
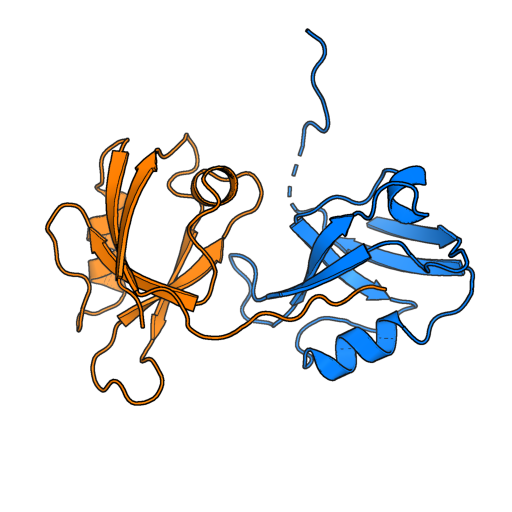ATOM 672 C CA . ILE A 1 103 ? -30.762 70.870 33.299 1.00 56.23 1104 ILE A CA 1
ATOM 673 C C . ILE A 1 103 ? -31.416 69.499 33.473 1.00 60.22 1104 ILE A C 1
ATOM 674 O O . ILE A 1 103 ? -32.591 69.326 33.153 1.00 74.64 1104 ILE A O 1
ATOM 679 N N . VAL A 1 104 ? -30.657 68.529 33.978 1.00 59.32 1105 VAL A N 1
ATOM 680 C CA . VAL A 1 104 ? -31.184 67.188 34.213 1.00 61.19 1105 VAL A CA 1
ATOM 681 C C . VAL A 1 104 ? -30.912 66.763 35.653 1.00 88.47 1105 VAL A C 1
ATOM 682 O O . VAL A 1 104 ? -30.131 67.403 36.360 1.00 90.97 1105 VAL A O 1
ATOM 687 N N . PRO B 1 7 ? -8.341 60.480 -3.996 1.00 86.13 1008 PRO B N 1
ATOM 688 C CA . PRO B 1 7 ? -9.250 60.469 -2.838 1.00 84.41 1008 PRO B CA 1
ATOM 689 C C . PRO B 1 7 ? -9.459 59.091 -2.188 1.00 82.76 1008 PRO B C 1
ATOM 690 O O . PRO B 1 7 ? -9.512 58.076 -2.877 1.00 68.82 1008 PRO B O 1
ATOM 694 N N . GLU B 1 8 ? -9.537 59.080 -0.858 1.00 66.87 1009 GLU B N 1
ATOM 695 C CA . GLU B 1 8 ? -9.794 57.876 -0.077 1.00 66.24 1009 GLU B CA 1
ATOM 696 C C . GLU B 1 8 ? -11.292 57.635 0.023 1.00 68.18 1009 GLU B C 1
ATOM 697 O O . GLU B 1 8 ? -12.063 58.573 0.246 1.00 64.09 1009 GLU B O 1
ATOM 703 N N . LEU B 1 9 ? -11.703 56.381 -0.147 1.00 59.08 1010 LEU B N 1
ATOM 704 C CA . LEU B 1 9 ? -13.109 56.014 -0.015 1.00 59.01 1010 LEU B CA 1
ATOM 705 C C . LEU B 1 9 ? -13.431 55.652 1.429 1.00 64.47 1010 LEU B C 1
ATOM 706 O O . LEU B 1 9 ? -12.583 55.129 2.150 1.00 59.13 1010 LEU B O 1
ATOM 711 N N . GLN B 1 10 ? -14.656 55.945 1.848 1.00 56.86 1011 GLN B N 1
ATOM 712 C CA . GLN B 1 10 ? -15.131 55.567 3.172 1.00 46.11 1011 GLN B CA 1
ATOM 713 C C . GLN B 1 10 ? -16.598 55.177 3.099 1.00 54.16 1011 GLN B C 1
ATOM 714 O O . GLN B 1 10 ? -17.379 55.809 2.386 1.00 50.63 1011 GLN B O 1
ATOM 720 N N . LEU B 1 11 ? -16.968 54.130 3.827 1.00 53.65 1012 LEU B N 1
ATOM 721 C CA . LEU B 1 11 ? -18.371 53.770 3.965 1.00 53.29 1012 LEU B CA 1
ATOM 722 C C . LEU B 1 11 ? -18.924 54.444 5.215 1.00 53.52 1012 LEU B C 1
ATOM 723 O O . LEU B 1 11 ? -18.370 54.296 6.307 1.00 58.76 1012 LEU B O 1
ATOM 728 N N . ILE B 1 12 ? -20.006 55.198 5.052 1.00 49.22 1013 ILE B N 1
ATOM 729 C CA . ILE B 1 12 ? -20.603 55.907 6.178 1.00 45.19 1013 ILE B CA 1
ATOM 730 C C . ILE B 1 12 ? -22.089 55.595 6.334 1.00 52.79 1013 ILE B C 1
ATOM 731 O O . ILE B 1 12 ? -22.890 55.867 5.437 1.00 52.82 1013 ILE B O 1
ATOM 736 N N . LYS B 1 13 ? -22.443 55.004 7.472 1.00 55.48 1014 LYS B N 1
ATOM 737 C CA . LYS B 1 13 ? -23.843 54.802 7.825 1.00 50.02 1014 LYS B CA 1
ATOM 738 C C . LYS B 1 13 ? -24.300 55.986 8.666 1.00 53.54 1014 LYS B C 1
ATOM 739 O O . LYS B 1 13 ? -24.005 56.062 9.862 1.00 60.89 1014 LYS B O 1
ATOM 745 N N . LEU B 1 14 ? -25.007 56.919 8.034 1.00 54.47 1015 LEU B N 1
ATOM 746 C CA . LEU B 1 14 ? -25.439 58.134 8.718 1.00 53.07 1015 LEU B CA 1
ATOM 747 C C . LEU B 1 14 ? -26.834 57.987 9.320 1.00 50.70 1015 LEU B C 1
ATOM 748 O O . LEU B 1 14 ? -27.791 57.654 8.620 1.00 56.01 1015 LEU B O 1
ATOM 753 N N . HIS B 1 15 ? -26.942 58.238 10.620 1.00 61.07 1016 HIS B N 1
ATOM 754 C CA . HIS B 1 15 ? -28.234 58.228 11.290 1.00 53.56 1016 HIS B CA 1
ATOM 755 C C . HIS B 1 15 ? -28.846 59.625 11.249 1.00 59.04 1016 HIS B C 1
ATOM 756 O O . HIS B 1 15 ? -28.293 60.566 11.821 1.00 79.55 1016 HIS B O 1
ATOM 763 N N . LYS B 1 16 ? -29.979 59.759 10.566 1.00 60.39 1017 LYS B N 1
ATOM 764 C CA . LYS B 1 16 ? -30.637 61.053 10.424 1.00 68.45 1017 LYS B CA 1
ATOM 765 C C . LYS B 1 16 ? -31.369 61.440 11.698 1.00 79.00 1017 LYS B C 1
ATOM 766 O O . LYS B 1 16 ? -31.481 60.643 12.631 1.00 74.26 1017 LYS B O 1
ATOM 772 N N . ASN B 1 17 ? -31.851 62.678 11.735 1.00 78.72 1018 ASN B N 1
ATOM 773 C CA . ASN B 1 17 ? -32.792 63.104 12.765 1.00 73.02 1018 ASN B CA 1
ATOM 774 C C . ASN B 1 17 ? -33.997 63.804 12.141 1.00 67.24 1018 ASN B C 1
ATOM 775 O O . ASN B 1 17 ? -34.262 63.646 10.949 1.00 72.83 1018 ASN B O 1
ATOM 780 N N . SER B 1 18 ? -34.707 64.594 12.939 1.00 58.85 1019 SER B N 1
ATOM 781 C CA . SER B 1 18 ? -35.922 65.259 12.478 1.00 58.35 1019 SER B CA 1
ATOM 782 C C . SER B 1 18 ? -35.681 66.315 11.396 1.00 59.68 1019 SER B C 1
ATOM 783 O O . SER B 1 18 ? -36.609 66.690 10.678 1.00 79.50 1019 SER B O 1
ATOM 786 N N . ASN B 1 19 ? -34.445 66.798 11.284 1.00 65.98 1020 ASN B N 1
ATOM 787 C CA . ASN B 1 19 ? -34.100 67.779 10.256 1.00 76.43 1020 ASN B CA 1
ATOM 788 C C . ASN B 1 19 ? -33.347 67.174 9.069 1.00 68.49 1020 ASN B C 1
ATOM 789 O O . ASN B 1 19 ? -32.721 67.894 8.288 1.00 66.06 1020 ASN B O 1
ATOM 794 N N . GLY B 1 20 ? -33.419 65.853 8.935 1.00 59.30 1021 GLY B N 1
ATOM 795 C CA . GLY B 1 20 ? -32.768 65.162 7.837 1.00 53.16 1021 GLY B CA 1
ATOM 796 C C . GLY B 1 20 ? -31.309 64.846 8.110 1.00 63.55 1021 GLY B C 1
ATOM 797 O O . GLY B 1 20 ? -30.916 64.626 9.257 1.00 59.20 1021 GLY B O 1
ATOM 798 N N . MET B 1 21 ? -30.507 64.822 7.050 1.00 51.19 1022 MET B N 1
ATOM 799 C CA . MET B 1 21 ? -29.090 64.497 7.163 1.00 52.21 1022 MET B CA 1
ATOM 800 C C . MET B 1 21 ? -28.282 65.685 7.680 1.00 47.22 1022 MET B C 1
ATOM 801 O O . MET B 1 21 ? -27.165 65.518 8.174 1.00 51.29 1022 MET B O 1
ATOM 806 N N . GLY B 1 22 ? -28.849 66.883 7.569 1.00 47.95 1023 GLY B N 1
ATOM 807 C CA . GLY B 1 22 ? -28.141 68.091 7.953 1.00 44.18 1023 GLY B CA 1
ATOM 808 C C . GLY B 1 22 ? -27.035 68.397 6.961 1.00 50.15 1023 GLY B C 1
ATOM 809 O O . GLY B 1 22 ? -25.922 68.766 7.345 1.00 50.54 1023 GLY B O 1
ATOM 810 N N . LEU B 1 23 ? -27.349 68.236 5.678 1.00 47.95 1024 LEU B N 1
ATOM 811 C CA . LEU B 1 23 ? -26.381 68.453 4.612 1.00 48.29 1024 LEU B CA 1
ATOM 812 C C . LEU B 1 23 ? -26.924 69.382 3.531 1.00 51.59 1024 LEU B C 1
ATOM 813 O O . LEU B 1 23 ? -28.086 69.277 3.132 1.00 44.72 1024 LEU B O 1
ATOM 818 N N . SER B 1 24 ? -26.075 70.296 3.070 1.00 44.65 1025 SER B N 1
ATOM 819 C CA . SER B 1 24 ? -26.335 71.038 1.842 1.00 47.04 1025 SER B CA 1
ATOM 820 C C . SER B 1 24 ? -25.456 70.439 0.755 1.00 46.42 1025 SER B C 1
ATOM 821 O O . SER B 1 24 ? -24.232 70.399 0.893 1.00 41.71 1025 SER B O 1
ATOM 824 N N . ILE B 1 25 ? -26.073 69.960 -0.319 1.00 42.63 1026 ILE B N 1
ATOM 825 C CA . ILE B 1 25 ? -25.312 69.343 -1.399 1.00 44.87 1026 ILE B CA 1
ATOM 826 C C . ILE B 1 25 ? -25.398 70.148 -2.692 1.00 56.66 1026 ILE B C 1
ATOM 827 O O . ILE B 1 25 ? -26.292 70.982 -2.870 1.00 50.28 1026 ILE B O 1
ATOM 832 N N . VAL B 1 26 ? -24.459 69.879 -3.591 1.00 47.14 1027 VAL B N 1
ATOM 833 C CA . VAL B 1 26 ? -24.367 70.580 -4.861 1.00 45.38 1027 VAL B CA 1
ATOM 834 C C . VAL B 1 26 ? -23.738 69.645 -5.889 1.00 48.28 1027 VAL B C 1
ATOM 835 O O . VAL B 1 26 ? -22.878 68.829 -5.552 1.00 57.72 1027 VAL B O 1
ATOM 839 N N . ALA B 1 27 ? -24.188 69.736 -7.136 1.00 45.56 1028 ALA B N 1
ATOM 840 C CA . ALA B 1 27 ? -23.556 68.988 -8.215 1.00 51.31 1028 ALA B CA 1
ATOM 841 C C . ALA B 1 27 ? -22.413 69.805 -8.788 1.00 54.10 1028 ALA B C 1
ATOM 842 O O . ALA B 1 27 ? -22.604 70.951 -9.193 1.00 51.54 1028 ALA B O 1
ATOM 844 N N . ALA B 1 28 ? -21.226 69.213 -8.826 1.00 54.21 1029 ALA B N 1
ATOM 845 C CA . ALA B 1 28 ? -20.063 69.889 -9.377 1.00 54.59 1029 ALA B CA 1
ATOM 846 C C . ALA B 1 28 ? -19.074 68.864 -9.899 1.00 62.89 1029 ALA B C 1
ATOM 847 O O . ALA B 1 28 ? -19.182 67.675 -9.597 1.00 56.48 1029 ALA B O 1
ATOM 849 N N . LYS B 1 29 ? -18.110 69.324 -10.686 1.00 54.81 1030 LYS B N 1
ATOM 850 C CA . LYS B 1 29 ? -17.049 68.450 -11.156 1.00 59.72 1030 LYS B CA 1
ATOM 851 C C . LYS B 1 29 ? -15.781 68.737 -10.369 1.00 63.44 1030 LYS B C 1
ATOM 852 O O . LYS B 1 29 ? -15.315 69.877 -10.326 1.00 59.71 1030 LYS B O 1
ATOM 858 N N . GLY B 1 30 ? -15.235 67.710 -9.728 1.00 68.28 1031 GLY B N 1
ATOM 859 C CA . GLY B 1 30 ? -13.956 67.846 -9.059 1.00 72.11 1031 GLY B CA 1
ATOM 860 C C . GLY B 1 30 ? -12.890 68.172 -10.083 1.00 73.74 1031 GLY B C 1
ATOM 861 O O . GLY B 1 30 ? -13.047 67.865 -11.267 1.00 76.87 1031 GLY B O 1
ATOM 862 N N . ALA B 1 31 ? -11.814 68.809 -9.634 1.00 62.52 1032 ALA B N 1
ATOM 863 C CA . ALA B 1 31 ? -10.717 69.167 -10.522 1.00 64.91 1032 ALA B CA 1
ATOM 864 C C . ALA B 1 31 ? -10.176 67.929 -11.226 1.00 77.50 1032 ALA B C 1
ATOM 865 O O . ALA B 1 31 ? -9.756 66.970 -10.580 1.00 82.33 1032 ALA B O 1
ATOM 867 N N . GLY B 1 32 ? -10.205 67.949 -12.554 1.00 82.97 1033 GLY B N 1
ATOM 868 C CA . GLY B 1 32 ? -9.743 66.819 -13.334 1.00 74.47 1033 GLY B CA 1
ATOM 869 C C . GLY B 1 32 ? -10.872 65.903 -13.765 1.00 96.81 1033 GLY B C 1
ATOM 870 O O . GLY B 1 32 ? 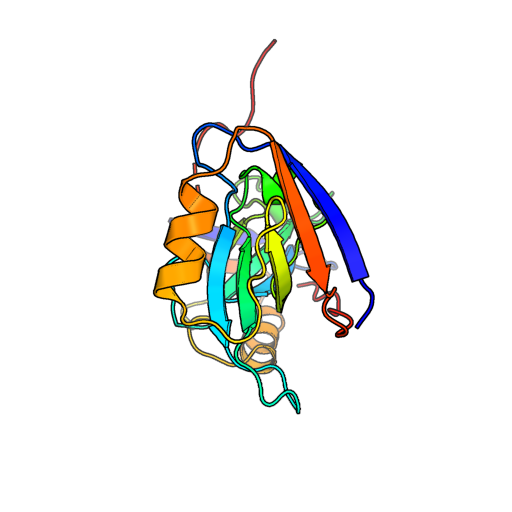-11.015 65.610 -14.954 1.00 112.02 1033 GLY B O 1
ATOM 871 N N . GLN B 1 33 ? -11.675 65.454 -12.800 1.00 104.26 1034 GLN B N 1
ATOM 872 C CA . GLN B 1 33 ? -12.773 64.531 -13.086 1.00 105.62 1034 GLN B CA 1
ATOM 873 C C . GLN B 1 33 ? -13.740 65.124 -14.112 1.00 103.07 1034 GLN B C 1
ATOM 874 O O . GLN B 1 33 ? -14.143 66.286 -14.015 1.00 103.97 1034 GLN B O 1
ATOM 880 N N . GLU B 1 34 ? -14.067 64.327 -15.121 1.00 96.06 1035 GLU B N 1
ATOM 881 C CA . GLU B 1 34 ? -14.936 64.774 -16.201 1.00 93.30 1035 GLU B CA 1
ATOM 882 C C . GLU B 1 34 ? -16.401 64.619 -15.818 1.00 77.99 1035 GLU B C 1
ATOM 883 O O . GLU B 1 34 ? -17.262 65.359 -16.300 1.00 72.90 1035 GLU B O 1
ATOM 889 N N . LYS B 1 35 ? -16.674 63.653 -14.947 1.00 64.43 1036 LYS B N 1
ATOM 890 C CA . LYS B 1 35 ? -18.041 63.337 -14.562 1.00 68.33 1036 LYS B CA 1
ATOM 891 C C . LYS B 1 35 ? -18.546 64.257 -13.462 1.00 66.43 1036 LYS B C 1
ATOM 892 O O . LYS B 1 35 ? -17.797 64.644 -12.561 1.00 64.01 1036 LYS B O 1
ATOM 898 N N . LEU B 1 36 ? -19.824 64.606 -13.550 1.00 51.75 1037 LEU B N 1
ATOM 899 C CA . LEU B 1 36 ? -20.487 65.363 -12.502 1.00 49.96 1037 LEU B CA 1
ATOM 900 C C . LEU B 1 36 ? -20.485 64.526 -11.230 1.00 51.27 1037 LEU B C 1
ATOM 901 O O . LEU B 1 36 ? -20.590 63.299 -11.288 1.00 53.87 1037 LEU B O 1
ATOM 906 N N . GLY B 1 37 ? -20.341 65.184 -10.086 1.00 47.78 1038 GLY B N 1
ATOM 907 C CA . GLY B 1 37 ? -20.379 64.498 -8.810 1.00 43.97 1038 GLY B CA 1
ATOM 908 C C . GLY B 1 37 ? -21.288 65.229 -7.847 1.00 56.69 1038 GLY B C 1
ATOM 909 O O . GLY B 1 37 ? -21.582 66.409 -8.038 1.00 48.81 1038 GLY B O 1
ATOM 910 N N . ILE B 1 38 ? -21.753 64.529 -6.820 1.00 44.98 1039 ILE B N 1
ATOM 911 C CA . ILE B 1 38 ? -22.542 65.176 -5.783 1.00 41.46 1039 ILE B CA 1
ATOM 912 C C . ILE B 1 38 ? -21.633 65.512 -4.608 1.00 43.97 1039 ILE B C 1
ATOM 913 O O . ILE B 1 38 ? -21.072 64.618 -3.974 1.00 50.21 1039 ILE B O 1
ATOM 918 N N . TYR B 1 39 ? -21.477 66.804 -4.334 1.00 42.62 1040 TYR B N 1
ATOM 919 C CA . TYR B 1 39 ? -20.553 67.255 -3.300 1.00 44.35 1040 TYR B CA 1
ATOM 920 C C . TYR B 1 39 ? -21.261 67.904 -2.118 1.00 48.98 1040 TYR B C 1
ATOM 921 O O . TYR B 1 39 ? -22.306 68.539 -2.273 1.00 43.88 1040 TYR B O 1
ATOM 930 N N . ILE B 1 40 ? -20.680 67.735 -0.936 1.00 40.46 1041 ILE B N 1
ATOM 931 C CA . ILE B 1 40 ? -21.179 68.405 0.254 1.00 39.72 1041 ILE B CA 1
ATOM 932 C C . ILE B 1 40 ? -20.720 69.858 0.245 1.00 49.88 1041 ILE B C 1
ATOM 933 O O . ILE B 1 40 ? -19.527 70.145 0.366 1.00 46.38 1041 ILE B O 1
ATOM 938 N N . LYS B 1 41 ? -21.674 70.768 0.082 1.00 46.52 1042 LYS B N 1
ATOM 939 C CA . LYS B 1 41 ? -21.386 72.194 0.101 1.00 47.61 1042 LYS B CA 1
ATOM 940 C C . LYS B 1 41 ? -21.209 72.665 1.536 1.00 50.21 1042 LYS B C 1
ATOM 941 O O . LYS B 1 41 ? -20.303 73.444 1.840 1.00 54.78 1042 LYS B O 1
ATOM 947 N N . SER B 1 42 ? -22.072 72.173 2.420 1.00 46.83 1043 SER B N 1
ATOM 948 C CA . SER B 1 42 ? -22.052 72.591 3.814 1.00 43.82 1043 SER B CA 1
ATOM 949 C C . SER B 1 42 ? -22.600 71.519 4.748 1.00 44.38 1043 SER B C 1
ATOM 950 O O . SER B 1 42 ? -23.520 70.777 4.393 1.00 46.93 1043 SER B O 1
ATOM 953 N N . VAL B 1 43 ? -22.019 71.443 5.942 1.00 47.11 1044 VAL B N 1
ATOM 954 C CA . VAL B 1 43 ? -22.547 70.608 7.010 1.00 50.17 1044 VAL B CA 1
ATOM 955 C C . VAL B 1 43 ? -23.254 71.522 8.004 1.00 56.12 1044 VAL B C 1
ATOM 956 O O . VAL B 1 43 ? -22.635 72.418 8.580 1.00 61.39 1044 VAL B O 1
ATOM 960 N N . VAL B 1 44 ? -24.554 71.308 8.185 1.00 53.66 1045 VAL B N 1
ATOM 961 C CA . VAL B 1 44 ? -25.359 72.139 9.076 1.00 51.28 1045 VAL B CA 1
ATOM 962 C C . VAL B 1 44 ? -24.969 71.907 10.531 1.00 57.77 1045 VAL B C 1
ATOM 963 O O . VAL B 1 44 ? -24.981 70.771 11.001 1.00 59.93 1045 VAL B O 1
ATOM 967 N N . PRO B 1 45 ? -24.619 72.986 11.248 1.00 68.71 1046 PRO B N 1
ATOM 968 C CA . PRO B 1 45 ? -24.257 72.893 12.668 1.00 63.94 1046 PRO B CA 1
ATOM 969 C C . PRO B 1 45 ? -25.410 72.358 13.515 1.00 54.35 1046 PRO B C 1
ATOM 970 O O . PRO B 1 45 ? -26.543 72.821 13.374 1.00 56.14 1046 PRO B O 1
ATOM 974 N N . GLY B 1 46 ? -25.120 71.392 14.383 1.00 56.36 1047 GLY B N 1
ATOM 975 C CA . GLY B 1 46 ? -26.135 70.810 15.244 1.00 69.57 1047 GLY B CA 1
ATOM 976 C C . GLY B 1 46 ? -26.967 69.743 14.557 1.00 69.75 1047 GLY B C 1
ATOM 977 O O . GLY B 1 46 ? -27.869 69.160 15.163 1.00 73.14 1047 GLY B O 1
ATOM 978 N N . GLY B 1 47 ? -26.661 69.487 13.289 1.00 63.67 1048 GLY B N 1
ATOM 979 C CA . GLY B 1 47 ? -27.390 68.503 12.510 1.00 62.51 1048 GLY B CA 1
ATOM 980 C C . GLY B 1 47 ? -26.822 67.102 12.639 1.00 62.17 1048 GLY B C 1
ATOM 981 O O . GLY B 1 47 ? -25.817 66.890 13.319 1.00 57.46 1048 GLY B O 1
ATOM 982 N N . ALA B 1 48 ? -27.463 66.145 11.974 1.00 57.44 1049 ALA B N 1
ATOM 983 C CA . ALA B 1 48 ? -27.099 64.734 12.090 1.00 55.17 1049 ALA B CA 1
ATOM 984 C C . ALA B 1 48 ? -25.671 64.434 11.629 1.00 49.21 1049 ALA B C 1
ATOM 985 O O . ALA B 1 48 ? -24.934 63.711 12.299 1.00 53.46 1049 ALA B O 1
ATOM 987 N N . ALA B 1 49 ? -25.292 64.978 10.478 1.00 47.62 1050 ALA B N 1
ATOM 988 C CA . ALA B 1 49 ? -23.952 64.768 9.938 1.00 47.98 1050 ALA B CA 1
ATOM 989 C C . ALA B 1 49 ? -22.904 65.483 10.783 1.00 55.64 1050 ALA B C 1
ATOM 990 O O . ALA B 1 49 ? -21.787 64.990 10.957 1.00 52.02 1050 ALA B O 1
ATOM 992 N N . ASP B 1 50 ? -23.268 66.659 11.285 1.00 54.76 1051 ASP B N 1
ATOM 993 C CA . ASP B 1 50 ? -22.396 67.430 12.161 1.00 51.84 1051 ASP B CA 1
ATOM 994 C C . ASP B 1 50 ? -22.085 66.627 13.418 1.00 46.47 1051 ASP B C 1
ATOM 995 O O . ASP B 1 50 ? -20.936 66.546 13.851 1.00 54.09 1051 ASP B O 1
ATOM 1000 N N . ALA B 1 51 ? -23.123 66.029 13.992 1.00 47.02 1052 ALA B N 1
ATOM 1001 C CA . ALA B 1 51 ? -22.988 65.235 15.205 1.00 48.38 1052 ALA B CA 1
ATOM 1002 C C . ALA B 1 51 ? -22.186 63.963 14.946 1.00 50.30 1052 ALA B C 1
ATOM 1003 O O . ALA B 1 51 ? -21.455 63.495 15.818 1.00 52.68 1052 ALA B O 1
ATOM 1005 N N . ASP B 1 52 ? -22.339 63.402 13.751 1.00 51.84 1053 ASP B N 1
ATOM 1006 C CA . ASP B 1 52 ? -21.587 62.215 13.364 1.00 57.84 1053 ASP B CA 1
ATOM 1007 C C . ASP B 1 52 ? -20.101 62.545 13.229 1.00 47.90 1053 ASP B C 1
ATOM 1008 O O . ASP B 1 52 ? -19.244 61.764 13.647 1.00 56.84 1053 ASP B O 1
ATOM 1013 N N . GLY B 1 53 ? -19.802 63.698 12.634 1.00 48.41 1054 GLY B N 1
ATOM 1014 C CA . GLY B 1 53 ? -18.444 64.215 12.603 1.00 47.65 1054 GLY B CA 1
ATOM 1015 C C . GLY B 1 53 ? -17.554 63.761 11.460 1.00 56.88 1054 GLY B C 1
ATOM 1016 O O . GLY B 1 53 ? -16.474 64.320 11.257 1.00 59.82 1054 GLY B O 1
ATOM 1017 N N . ARG B 1 54 ? -17.994 62.756 10.709 1.00 48.98 1055 ARG B N 1
ATOM 1018 C CA . ARG B 1 54 ? -17.161 62.173 9.657 1.00 53.67 1055 ARG B CA 1
ATOM 1019 C C . ARG B 1 54 ? -17.260 62.912 8.320 1.00 61.45 1055 ARG B C 1
ATOM 1020 O O . ARG B 1 54 ? -16.266 63.051 7.604 1.00 59.25 1055 ARG B O 1
ATOM 1028 N N . LEU B 1 55 ? -18.458 63.384 7.990 1.00 48.85 1056 LEU B N 1
ATOM 1029 C CA . LEU B 1 55 ? -18.682 64.101 6.736 1.00 50.24 1056 LEU B CA 1
ATOM 1030 C C . LEU B 1 55 ? -18.226 65.558 6.828 1.00 54.60 1056 LEU B C 1
ATOM 1031 O O . LEU B 1 55 ? -18.452 66.225 7.840 1.00 52.79 1056 LEU B O 1
ATOM 1036 N N . GLN B 1 56 ? -17.582 66.045 5.770 1.00 45.64 1057 GLN B N 1
ATOM 1037 C CA . GLN B 1 56 ? -17.112 67.426 5.727 1.00 51.13 1057 GLN B CA 1
ATOM 1038 C C . GLN B 1 56 ? -17.349 68.038 4.351 1.00 55.86 1057 GLN B C 1
ATOM 1039 O O . GLN B 1 56 ? -17.460 67.320 3.355 1.00 42.70 1057 GLN B O 1
ATOM 1045 N N . ALA B 1 57 ? -17.436 69.365 4.305 1.00 50.27 1058 ALA B N 1
ATOM 1046 C CA . ALA B 1 57 ? -17.570 70.087 3.043 1.00 49.85 1058 ALA B CA 1
ATOM 1047 C C . ALA B 1 57 ? -16.458 69.684 2.084 1.00 45.29 1058 ALA B C 1
ATOM 1048 O O . ALA B 1 57 ? -15.289 69.638 2.466 1.00 49.60 1058 ALA B O 1
ATOM 1050 N N . GLY B 1 58 ? -16.827 69.373 0.845 1.00 52.63 1059 GLY B N 1
ATOM 1051 C CA . GLY B 1 58 ? -15.852 68.965 -0.149 1.00 46.43 1059 GLY B CA 1
ATOM 1052 C C . GLY B 1 58 ? -15.819 67.466 -0.386 1.00 48.29 1059 GLY B C 1
ATOM 1053 O O . GLY B 1 58 ? -15.300 67.007 -1.408 1.00 49.67 1059 GLY B O 1
ATOM 1054 N N . ASP B 1 59 ? -16.355 66.698 0.559 1.00 47.23 1060 ASP B N 1
ATOM 1055 C CA . ASP B 1 59 ? -16.479 65.257 0.376 1.00 45.15 1060 ASP B CA 1
ATOM 1056 C C . ASP B 1 59 ? -17.479 64.979 -0.737 1.00 43.92 1060 ASP B C 1
ATOM 1057 O O . ASP B 1 59 ? -18.476 65.692 -0.873 1.00 42.91 1060 ASP B O 1
ATOM 1062 N N . GLN B 1 60 ? -17.218 63.951 -1.535 1.00 41.87 1061 GLN B N 1
ATOM 1063 C CA . GLN B 1 60 ? -18.139 63.594 -2.605 1.00 44.72 1061 GLN B CA 1
ATOM 1064 C C . GLN B 1 60 ? -18.988 62.389 -2.221 1.00 49.11 1061 GLN B C 1
ATOM 1065 O O . GLN B 1 60 ? -18.466 61.356 -1.796 1.00 45.52 1061 GLN B O 1
ATOM 1071 N N . LEU B 1 61 ? -20.301 62.534 -2.361 1.00 44.32 1062 LEU B N 1
ATOM 1072 C CA . LEU B 1 61 ? -21.218 61.426 -2.136 1.00 42.38 1062 LEU B CA 1
ATOM 1073 C C . LEU B 1 61 ? -21.314 60.604 -3.419 1.00 50.17 1062 LEU B C 1
ATOM 1074 O O . LEU B 1 61 ? -21.862 61.063 -4.422 1.00 48.40 1062 LEU B O 1
ATOM 1079 N N . LEU B 1 62 ? -20.773 59.391 -3.383 1.00 46.28 1063 LEU B N 1
ATOM 1080 C CA . LEU B 1 62 ? -20.702 58.554 -4.573 1.00 41.09 1063 LEU B CA 1
ATOM 1081 C C . LEU B 1 62 ? -21.923 57.657 -4.706 1.00 52.44 1063 LEU B C 1
ATOM 1082 O O . LEU B 1 62 ? -22.327 57.301 -5.816 1.00 46.13 1063 LEU B O 1
ATOM 1087 N N . ARG B 1 63 ? -22.506 57.293 -3.570 1.00 44.58 1064 ARG B N 1
ATOM 1088 C CA . ARG B 1 63 ? -23.527 56.259 -3.545 1.00 44.92 1064 ARG B CA 1
ATOM 1089 C C . ARG B 1 63 ? -24.390 56.376 -2.299 1.00 51.29 1064 ARG B C 1
ATOM 1090 O O . ARG B 1 63 ? -23.895 56.714 -1.221 1.00 44.66 1064 ARG B O 1
ATOM 1098 N N . VAL B 1 64 ? -25.680 56.095 -2.449 1.00 50.37 1065 VAL B N 1
ATOM 1099 C CA . VAL B 1 64 ? -26.594 56.107 -1.313 1.00 45.36 1065 VAL B CA 1
ATOM 1100 C C . VAL B 1 64 ? -27.555 54.918 -1.362 1.00 52.06 1065 VAL B C 1
ATOM 1101 O O . VAL B 1 64 ? -28.344 54.782 -2.300 1.00 47.16 1065 VAL B O 1
ATOM 1105 N N . ASP B 1 65 ? -27.465 54.054 -0.353 1.00 57.87 1066 ASP B N 1
ATOM 1106 C CA . ASP B 1 65 ? -28.293 52.851 -0.269 1.00 55.47 1066 ASP B CA 1
ATOM 1107 C C . ASP B 1 65 ? -28.258 52.014 -1.551 1.00 63.63 1066 ASP B C 1
ATOM 1108 O O . ASP B 1 65 ? -29.285 51.503 -1.999 1.00 57.27 1066 ASP B O 1
ATOM 1113 N N . GLY B 1 66 ? -27.075 51.890 -2.143 1.00 52.78 1067 GLY B N 1
ATOM 1114 C CA . GLY B 1 66 ? -26.906 51.064 -3.324 1.00 50.23 1067 GLY B CA 1
ATOM 1115 C C . GLY B 1 66 ? -27.132 51.789 -4.637 1.00 60.02 1067 GLY B C 1
ATOM 1116 O O . GLY B 1 66 ? -26.895 51.228 -5.708 1.00 68.56 1067 GLY B O 1
ATOM 1117 N N . GLN B 1 67 ? 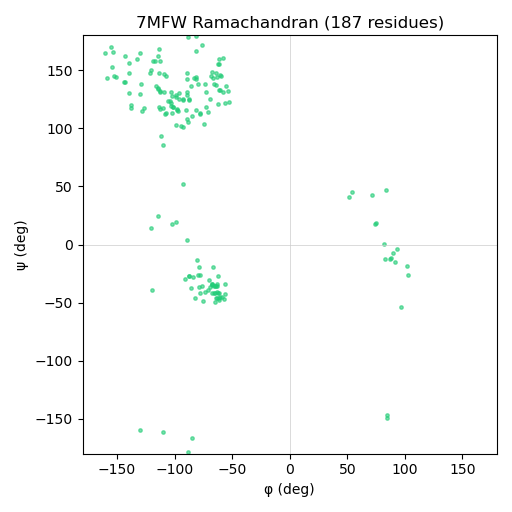-27.590 53.035 -4.560 1.00 46.52 1068 GLN B N 1
ATOM 1118 C CA . GLN B 1 67 ? -27.847 53.823 -5.759 1.00 54.27 1068 GLN B CA 1
ATOM 1119 C C . GLN B 1 67 ? -26.686 54.764 -6.052 1.00 49.43 1068 GLN B C 1
ATOM 1120 O O . GLN B 1 67 ? -26.271 55.543 -5.192 1.00 49.43 1068 GLN B O 1
ATOM 1126 N N . SER B 1 68 ? -26.169 54.691 -7.274 1.00 52.21 1069 SER B N 1
ATOM 1127 C CA . SER B 1 68 ? -25.044 55.524 -7.679 1.00 54.00 1069 SER B CA 1
ATOM 1128 C C . SER B 1 68 ? -25.428 56.997 -7.763 1.00 57.50 1069 SER B C 1
ATOM 1129 O O . SER B 1 68 ? -26.550 57.340 -8.138 1.00 56.82 1069 SER B O 1
ATOM 1132 N N . LEU B 1 69 ? -24.486 57.861 -7.404 1.00 53.73 1070 LEU B N 1
ATOM 1133 C CA . LEU B 1 69 ? -24.687 59.301 -7.481 1.00 57.34 1070 LEU B CA 1
ATOM 1134 C C . LEU B 1 69 ? -23.653 59.938 -8.410 1.00 64.19 1070 LEU B C 1
ATOM 1135 O O . LEU B 1 69 ? -23.481 61.158 -8.416 1.00 58.01 1070 LEU B O 1
ATOM 1140 N N . ILE B 1 70 ? -22.971 59.107 -9.195 1.00 60.70 1071 ILE B N 1
ATOM 1141 C CA . ILE B 1 70 ? -21.905 59.578 -10.079 1.00 60.54 1071 ILE B CA 1
ATOM 1142 C C . ILE B 1 70 ? -22.386 59.817 -11.512 1.00 71.56 1071 ILE B C 1
ATOM 1143 O O . ILE B 1 70 ? -23.040 58.960 -12.109 1.00 79.39 1071 ILE B O 1
ATOM 1148 N N . GLY B 1 71 ? -22.059 60.989 -12.053 1.00 76.43 1072 GLY B N 1
ATOM 1149 C CA . GLY B 1 71 ? -22.351 61.308 -13.438 1.00 71.20 1072 GLY B CA 1
ATOM 1150 C C . GLY B 1 71 ? -23.813 61.598 -13.700 1.00 62.60 1072 GLY B C 1
ATOM 1151 O O . GLY B 1 71 ? -24.263 61.561 -14.848 1.00 77.73 1072 GLY B O 1
ATOM 1152 N N . ILE B 1 72 ? -24.559 61.891 -12.639 1.00 64.51 1073 ILE B N 1
ATOM 1153 C CA . ILE B 1 72 ? -25.976 62.200 -12.779 1.00 67.99 1073 ILE B CA 1
ATOM 1154 C C . ILE B 1 72 ? -26.281 63.657 -12.450 1.00 74.74 1073 ILE B C 1
ATOM 1155 O O . ILE B 1 72 ? -25.521 64.322 -11.740 1.00 82.40 1073 ILE B O 1
ATOM 1160 N N . THR B 1 73 ? -27.405 64.139 -12.972 1.00 63.57 1074 THR B N 1
ATOM 1161 C CA . THR B 1 73 ? -27.878 65.492 -12.707 1.00 73.31 1074 THR B CA 1
ATOM 1162 C C . THR B 1 73 ? -28.158 65.696 -11.225 1.00 67.06 1074 THR B C 1
ATOM 1163 O O . THR B 1 73 ? -28.349 64.732 -10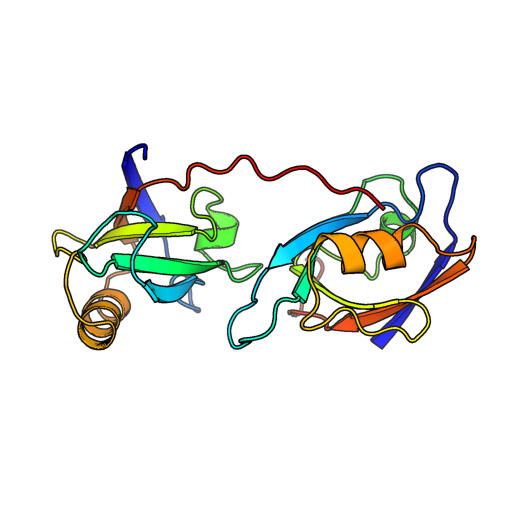.481 1.00 79.73 1074 THR B O 1
ATOM 1167 N N . GLN B 1 74 ? -28.184 66.956 -10.806 1.00 65.88 1075 GLN B N 1
ATOM 1168 C CA . GLN B 1 74 ? -28.338 67.300 -9.398 1.00 52.86 1075 GLN B CA 1
ATOM 1169 C C . GLN B 1 74 ? -29.734 66.996 -8.864 1.00 74.07 1075 GLN B C 1
ATOM 1170 O O . GLN B 1 74 ? -29.906 66.701 -7.679 1.00 80.34 1075 GLN B O 1
ATOM 1176 N N . GLU B 1 75 ? -30.730 67.079 -9.739 1.00 80.83 1076 GLU B N 1
ATOM 1177 C CA . GLU B 1 75 ? -32.114 66.875 -9.329 1.00 96.42 1076 GLU B CA 1
ATOM 1178 C C . GLU B 1 75 ? -32.417 65.421 -8.983 1.00 65.97 1076 GLU B C 1
ATOM 1179 O O . GLU B 1 75 ? -33.155 65.144 -8.037 1.00 75.87 1076 GLU B O 1
ATOM 1185 N N . ARG B 1 76 ? -31.850 64.498 -9.752 1.00 62.18 1077 ARG B N 1
ATOM 1186 C CA . ARG B 1 76 ? -32.034 63.074 -9.498 1.00 74.50 1077 ARG B CA 1
ATOM 1187 C C . ARG B 1 76 ? -31.421 62.668 -8.162 1.00 75.87 1077 ARG B C 1
ATOM 1188 O O . ARG B 1 76 ? -32.007 61.895 -7.405 1.00 71.46 1077 ARG B O 1
ATOM 1196 N N . ALA B 1 77 ? -30.241 63.210 -7.879 1.00 63.11 1078 ALA B N 1
ATOM 1197 C CA . ALA B 1 77 ? -29.535 62.944 -6.630 1.00 52.59 1078 ALA B CA 1
ATOM 1198 C C . ALA B 1 77 ? -30.369 63.296 -5.399 1.00 56.28 1078 ALA B C 1
ATOM 1199 O O . ALA B 1 77 ? -30.447 62.517 -4.448 1.00 62.82 1078 ALA B O 1
ATOM 1201 N N . ALA B 1 78 ? -30.980 64.476 -5.417 1.00 57.06 1079 ALA B N 1
ATOM 1202 C CA . ALA B 1 78 ? -31.820 64.919 -4.310 1.00 61.91 1079 ALA B CA 1
ATOM 1203 C C . ALA B 1 78 ? -33.073 64.057 -4.165 1.00 61.52 1079 ALA B C 1
ATOM 1204 O O . ALA B 1 78 ? -33.539 63.819 -3.049 1.00 62.20 1079 ALA B O 1
ATOM 1206 N N . ASP B 1 79 ? -33.621 63.608 -5.292 1.00 52.85 1080 ASP B N 1
ATOM 1207 C CA . ASP B 1 79 ? -34.780 62.718 -5.284 1.00 60.14 1080 ASP B CA 1
ATOM 1208 C C . ASP B 1 79 ? -34.483 61.434 -4.511 1.00 69.41 1080 ASP B C 1
ATOM 1209 O O . ASP B 1 79 ? -35.291 60.986 -3.697 1.00 69.17 1080 ASP B O 1
ATOM 1214 N N . TYR B 1 80 ? -33.317 60.850 -4.772 1.00 49.50 1081 TYR B N 1
ATOM 1215 C CA . TYR B 1 80 ? -32.885 59.639 -4.085 1.00 57.77 1081 TYR B CA 1
ATOM 1216 C C . TYR B 1 80 ? -32.661 59.902 -2.598 1.00 60.67 1081 TYR B C 1
ATOM 1217 O O . TYR B 1 80 ? -33.158 59.171 -1.741 1.00 57.87 1081 TYR B O 1
ATOM 1226 N N . LEU B 1 81 ? -31.909 60.958 -2.307 1.00 59.94 1082 LEU B N 1
ATOM 1227 C CA . LEU B 1 81 ? -31.458 61.251 -0.949 1.00 55.64 1082 LEU B CA 1
ATOM 1228 C C . LEU B 1 81 ? -32.581 61.562 0.043 1.00 67.67 1082 LEU B C 1
ATOM 1229 O O . LEU B 1 81 ? -32.493 61.193 1.215 1.00 60.22 1082 LEU B O 1
ATOM 1234 N N . VAL B 1 82 ? -33.634 62.229 -0.422 1.00 72.89 1083 VAL B N 1
ATOM 1235 C CA . VAL B 1 82 ? -34.755 62.575 0.455 1.00 71.50 1083 VAL B CA 1
ATOM 1236 C C . VAL B 1 82 ? -35.716 61.406 0.672 1.00 72.67 1083 VAL B C 1
ATOM 1237 O O . VAL B 1 82 ? -36.570 61.456 1.561 1.00 84.13 1083 VAL B O 1
ATOM 1241 N N . ARG B 1 83 ? -35.573 60.362 -0.141 1.00 62.53 1084 ARG B N 1
ATOM 1242 C CA . ARG B 1 83 ? -36.422 59.178 -0.037 1.00 69.97 1084 ARG B CA 1
ATOM 1243 C C . ARG B 1 83 ? -35.727 58.053 0.729 1.00 66.99 1084 ARG B C 1
ATOM 1244 O O . ARG B 1 83 ? -36.115 56.889 0.633 1.00 74.71 1084 ARG B O 1
ATOM 1252 N N . THR B 1 84 ? -34.704 58.415 1.497 1.00 69.42 1085 THR B N 1
ATOM 1253 C CA . THR B 1 84 ? -33.957 57.453 2.300 1.00 71.44 1085 THR B CA 1
ATOM 1254 C C . THR B 1 84 ? -34.662 57.142 3.615 1.00 77.92 1085 THR B C 1
ATOM 1255 O O . THR B 1 84 ? -35.590 57.845 4.018 1.00 86.19 1085 THR B O 1
ATOM 1259 N N . GLY B 1 85 ? -34.216 56.078 4.277 1.00 64.99 1086 GLY B N 1
ATOM 1260 C CA . GLY B 1 85 ? -34.717 55.734 5.593 1.00 67.33 1086 GLY B CA 1
ATOM 1261 C C . GLY B 1 85 ? -33.964 56.489 6.670 1.00 68.48 1086 GLY B C 1
ATOM 1262 O O . GLY B 1 85 ? -33.243 57.440 6.371 1.00 70.54 1086 GLY B O 1
ATOM 1263 N N . PRO B 1 86 ? -34.128 56.066 7.932 1.00 72.60 1087 PRO B N 1
ATOM 1264 C CA . PRO B 1 86 ? -33.516 56.710 9.100 1.00 57.99 1087 PRO B CA 1
ATOM 1265 C C . PRO B 1 86 ? -32.002 56.549 9.092 1.00 60.87 1087 PRO B C 1
ATOM 1266 O O . PRO B 1 86 ? -31.282 57.445 9.538 1.00 58.51 1087 PRO B O 1
ATOM 1270 N N . VAL B 1 87 ? -31.531 55.410 8.592 1.00 56.31 1088 VAL B N 1
ATOM 1271 C CA . VAL B 1 87 ? -30.100 55.149 8.478 1.00 61.40 1088 VAL B CA 1
ATOM 1272 C C . VAL B 1 87 ? -29.679 55.163 7.007 1.00 57.41 1088 VAL B C 1
ATOM 1273 O O . VAL B 1 87 ? -30.148 54.349 6.209 1.00 57.64 1088 VAL B O 1
ATOM 1277 N N . VAL B 1 88 ? -28.797 56.096 6.656 1.00 53.28 1089 VAL B N 1
ATOM 1278 C CA . VAL B 1 88 ? -28.369 56.274 5.271 1.00 52.31 1089 VAL B CA 1
ATOM 1279 C C . VAL B 1 88 ? -26.999 55.644 5.030 1.00 53.38 1089 VAL B C 1
ATOM 1280 O O . VAL B 1 88 ? -26.010 56.038 5.649 1.00 52.35 1089 VAL B O 1
ATOM 1284 N N . SER B 1 89 ? -26.948 54.664 4.133 1.00 45.77 1090 SER B N 1
ATOM 1285 C CA . SER B 1 89 ? -25.688 54.018 3.790 1.00 51.02 1090 SER B CA 1
ATOM 1286 C C . SER B 1 89 ? -25.009 54.766 2.650 1.00 53.94 1090 SER B C 1
ATOM 1287 O O . SER B 1 89 ? -25.429 54.676 1.493 1.00 50.73 1090 SER B O 1
ATOM 1290 N N . LEU B 1 90 ? -23.962 55.510 2.992 1.00 46.09 1091 LEU B N 1
ATOM 1291 C CA . LEU B 1 90 ? -23.251 56.329 2.023 1.00 47.39 1091 LEU B CA 1
ATOM 1292 C C . LEU B 1 90 ? -21.886 55.740 1.697 1.00 55.53 1091 LEU B C 1
ATOM 1293 O O . LEU B 1 90 ? -21.231 55.139 2.553 1.00 53.07 1091 LEU B O 1
ATOM 1298 N N . GLU B 1 91 ? -21.476 55.902 0.445 1.00 47.16 1092 GLU B N 1
ATOM 1299 C CA . GLU B 1 91 ? -20.106 55.646 0.041 1.00 48.22 1092 GLU B CA 1
ATOM 1300 C C . GLU B 1 91 ? -19.530 56.997 -0.348 1.00 51.04 1092 GLU B C 1
ATOM 1301 O O . GLU B 1 91 ? -20.035 57.651 -1.264 1.00 48.65 1092 GLU B O 1
ATOM 1307 N N . VAL B 1 92 ? -18.488 57.429 0.355 1.00 44.89 1093 VAL B N 1
ATOM 1308 C CA . VAL B 1 92 ? -17.978 58.783 0.174 1.00 46.44 1093 VAL B CA 1
ATOM 1309 C C . VAL B 1 92 ? -16.509 58.826 -0.251 1.00 56.92 1093 VAL B C 1
ATOM 1310 O O . VAL B 1 92 ? -15.713 57.960 0.117 1.00 53.74 1093 VAL B O 1
ATOM 1314 N N . ALA B 1 93 ? -16.166 59.835 -1.048 1.00 50.27 1094 ALA B N 1
ATOM 1315 C CA . ALA B 1 93 ? -14.776 60.112 -1.386 1.00 54.31 1094 ALA B CA 1
ATOM 1316 C C . ALA B 1 93 ? -14.308 61.286 -0.538 1.00 51.87 1094 ALA B C 1
ATOM 1317 O O . ALA B 1 93 ? -14.791 62.408 -0.703 1.00 50.17 1094 ALA B O 1
ATOM 1319 N N . LYS B 1 94 ? -13.374 61.030 0.373 1.00 49.40 1095 LYS B N 1
ATOM 1320 C CA . LYS B 1 94 ? -12.934 62.058 1.309 1.00 50.65 1095 LYS B CA 1
ATOM 1321 C C . LYS B 1 94 ? -12.068 63.113 0.631 1.00 53.96 1095 LYS B C 1
ATOM 1322 O O . LYS B 1 94 ? -11.129 62.783 -0.095 1.00 62.56 1095 LYS B O 1
ATOM 1328 N N . GLN B 1 95 ? -12.390 64.381 0.872 1.00 65.32 1096 GLN B N 1
ATOM 1329 C CA . GLN B 1 95 ? -11.653 65.483 0.263 1.00 75.82 1096 GLN B CA 1
ATOM 1330 C C . GLN B 1 95 ? -10.185 65.445 0.689 1.00 83.66 1096 GLN B C 1
ATOM 1331 O O . GLN B 1 95 ? -9.862 65.041 1.807 1.00 78.62 1096 GLN B O 1
ATOM 1337 N N . GLY B 1 96 ? -9.299 65.854 -0.214 1.00 83.09 1097 GLY B N 1
ATOM 1338 C CA . GLY B 1 96 ? -7.871 65.703 0.005 1.00 91.17 1097 GLY B CA 1
ATOM 1339 C C . GLY B 1 96 ? -7.175 66.831 0.745 1.00 95.95 1097 GLY B C 1
ATOM 1340 O O . GLY B 1 96 ? -6.157 66.604 1.398 1.00 86.30 1097 GLY B O 1
ATOM 1341 N N . ALA B 1 97 ? -7.709 68.044 0.646 1.00 99.63 1098 ALA B N 1
ATOM 1342 C CA . ALA B 1 97 ? -7.058 69.206 1.250 1.00 99.38 1098 ALA B CA 1
ATOM 1343 C C . ALA B 1 97 ? -6.889 69.085 2.764 1.00 91.52 1098 ALA B C 1
ATOM 1344 O O . ALA B 1 97 ? -7.730 68.506 3.453 1.00 90.26 1098 ALA B O 1
ATOM 1346 N N . ILE B 1 98 ? -5.786 69.630 3.267 1.00 96.58 1099 ILE B N 1
ATOM 1347 C CA . ILE B 1 98 ? -5.528 69.679 4.699 1.00 102.06 1099 ILE B CA 1
ATOM 1348 C C . ILE B 1 98 ? -5.918 71.063 5.212 1.00 104.90 1099 ILE B C 1
ATOM 1349 O O . ILE B 1 98 ? -5.190 72.035 5.013 1.00 105.30 1099 ILE B O 1
ATOM 1354 N N . ILE B 1 99 ? -7.078 71.148 5.857 1.00 112.23 1100 ILE B N 1
ATOM 1355 C CA . ILE B 1 99 ? -7.608 72.427 6.322 1.00 110.44 1100 ILE B CA 1
ATOM 1356 C C . ILE B 1 99 ? -6.799 72.978 7.496 1.00 101.33 1100 ILE B C 1
ATOM 1357 O O . ILE B 1 99 ? -6.789 72.400 8.584 1.00 103.36 1100 ILE B O 1
ATOM 1362 N N . ARG B 1 100 ? -6.125 74.101 7.259 1.00 83.50 1101 ARG B N 1
ATOM 1363 C CA . ARG B 1 100 ? -5.250 74.717 8.251 1.00 91.02 1101 ARG B CA 1
ATOM 1364 C C . ARG B 1 100 ? -6.033 75.397 9.369 1.00 94.16 1101 ARG B C 1
ATOM 1365 O O . ARG B 1 100 ? -7.040 76.063 9.124 1.00 97.29 1101 ARG B O 1
ATOM 1373 N N . GLU B 1 101 ? -5.556 75.223 10.597 1.00 81.66 1102 GLU B N 1
ATOM 1374 C CA . GLU B 1 101 ? -6.152 75.856 11.766 1.00 77.87 1102 GLU B CA 1
ATOM 1375 C C . GLU B 1 101 ? -5.847 77.353 11.794 1.00 71.70 1102 GLU B C 1
ATOM 1376 O O . GLU B 1 101 ? -4.683 77.754 11.854 1.00 80.28 1102 GLU B O 1
ATOM 1382 N N . ILE B 1 102 ? -6.894 78.172 11.745 1.00 58.35 1103 ILE B N 1
ATOM 1383 C CA . ILE B 1 102 ? -6.743 79.622 11.824 1.00 59.61 1103 ILE B CA 1
ATOM 1384 C C . ILE B 1 102 ? -7.251 80.147 13.167 1.00 57.61 1103 ILE B C 1
ATOM 1385 O O . ILE B 1 102 ? -8.449 80.095 13.453 1.00 45.73 1103 ILE B O 1
ATOM 1390 N N . ILE B 1 103 ? -6.330 80.649 13.985 1.00 52.14 1104 ILE B N 1
ATOM 1391 C CA . ILE B 1 103 ? -6.658 81.140 15.320 1.00 57.53 1104 ILE B CA 1
ATOM 1392 C C . ILE B 1 103 ? -6.554 82.663 15.376 1.00 58.86 1104 ILE B C 1
ATOM 1393 O O . ILE B 1 103 ? -5.558 83.237 14.934 1.00 71.46 1104 ILE B O 1
ATOM 1398 N N . VAL B 1 104 ? -7.587 83.312 15.913 1.00 59.84 1105 VAL B N 1
ATOM 1399 C CA . VAL B 1 104 ? -7.592 84.765 16.073 1.00 68.65 1105 VAL B CA 1
ATOM 1400 C C . VAL B 1 104 ? -8.055 85.146 17.477 1.00 84.91 1105 VAL B C 1
ATOM 1401 O O . VAL B 1 104 ? -8.450 84.285 18.266 1.00 69.19 1105 VAL B O 1
#

InterPro domains:
  IPR000159 Ras-associating domain [PF00788] (40-132)
  IPR000159 Ras-associating domain [PF00788] (258-347)
  IPR000159 Ras-associating domain [PS50200] (39-133)
  IPR000159 Ras-associating domain [PS50200] (256-348)
  IPR000159 Ras-associating domain [SM00314] (39-133)
  IPR000159 Ras-associating domain [SM00314] (256-348)
  IPR000253 Forkhead-associated (FHA) domain [PF00498] (399-462)
  IPR000253 Forkhead-associated (FHA) domain [SM00240] (397-447)
  IPR001478 PDZ domain [PF00595] (1013-1093)
  IPR001478 PDZ domain [PS50106] (1012-1097)
  IPR001478 PDZ domain [SM00228] (1020-1097)
  IPR002710 Dilute domain [PF01843] (803-900)
  IPR002710 Dilute domain [PS51126] (689-917)
  IPR002710 Dilute domain [SM01132] (803-907)
  IPR008984 SMAD/FHA domain superfamily [SSF49879] (375-469)
  IPR028842 Afadin [PTHR10398] (1-2051)
  IPR029071 Ubiquitin-like domain superfamily [SSF54236] (40-130)
  IPR029071 Ubiquitin-like domain superfamily [SSF54236] (257-347)
  IPR036034 PDZ superfamily [G3DSA:2.30.42.10] (1001-1103)
  IPR036034 PDZ superfamily [SSF50156] (992-1100)

Secondary structure (DSSP, 8-state):
-EEEEE-BTTBT-EEEEEE--TT--S-EEEEEEEPTTSHHHHH----TT-EEEEETTEE-SSS-HHHHHHHHHS--SEEEEEEE---------/-EEEEEEEE-BTTBT-EEEEEEPPSS--S-EEEEEEEPTTSHHHHH----TT-EEEEETTEE-SS--HHHHHHHHHT--SEEEEEEEE-------EE-

Sequence (191 aa):
QLIKLHKNSNGMGLSIVAAKGAGQEKLGIYIKSVVPGGAADADGRLQAGDQLLRVDGQSLIGITQERAADYLVRTGPVVSLEVAKQIIREIIVPELQLIKLHKNSNGMGLSIVAAKGAGQEKLGIYIKSVVPGGAADADGRLQAGDQLLRVDGQSLIGITQERAADYLVRTGPVVSLEVAKQGAIIREIIV